Protein AF-A0A4Y2L6E0-F1 (afdb_monomer_lite)

Structure (mmCIF, N/CA/C/O backbone):
data_AF-A0A4Y2L6E0-F1
#
_entry.id   AF-A0A4Y2L6E0-F1
#
loop_
_atom_site.group_PDB
_atom_site.id
_atom_site.type_symbol
_atom_site.label_atom_id
_atom_site.label_alt_id
_atom_site.label_comp_id
_atom_site.label_asym_id
_atom_site.label_entity_id
_atom_site.label_seq_id
_atom_site.pdbx_PDB_ins_code
_atom_site.Cartn_x
_atom_site.Cartn_y
_atom_site.Cartn_z
_atom_site.occupancy
_atom_site.B_iso_or_equiv
_atom_site.auth_seq_id
_atom_site.auth_comp_id
_atom_site.auth_asym_id
_atom_site.auth_atom_id
_atom_site.pdbx_PDB_model_num
ATOM 1 N N . MET A 1 1 ? 0.953 5.480 13.472 1.00 51.78 1 MET A N 1
ATOM 2 C CA . MET A 1 1 ? -0.278 5.621 14.287 1.00 51.78 1 MET A CA 1
ATOM 3 C C . MET A 1 1 ? -0.577 4.277 14.941 1.00 51.78 1 MET A C 1
ATOM 5 O O . MET A 1 1 ? -0.688 3.296 14.223 1.00 51.78 1 MET A O 1
ATOM 9 N N . VAL A 1 2 ? -0.638 4.203 16.274 1.00 66.19 2 VAL A N 1
ATOM 10 C CA . VAL A 1 2 ? -0.871 2.943 17.008 1.00 66.19 2 VAL A CA 1
ATOM 11 C C . VAL A 1 2 ? -2.355 2.815 17.360 1.00 66.19 2 VAL A C 1
ATOM 13 O O . VAL A 1 2 ? -2.941 3.742 17.918 1.00 66.19 2 VAL A O 1
ATOM 16 N N . TYR A 1 3 ? -2.963 1.667 17.061 1.00 78.44 3 TYR A N 1
ATOM 17 C CA . TYR A 1 3 ? -4.387 1.427 17.293 1.00 78.44 3 TYR A CA 1
ATOM 18 C C . TYR A 1 3 ? -4.747 1.431 18.795 1.00 78.44 3 TYR A C 1
ATO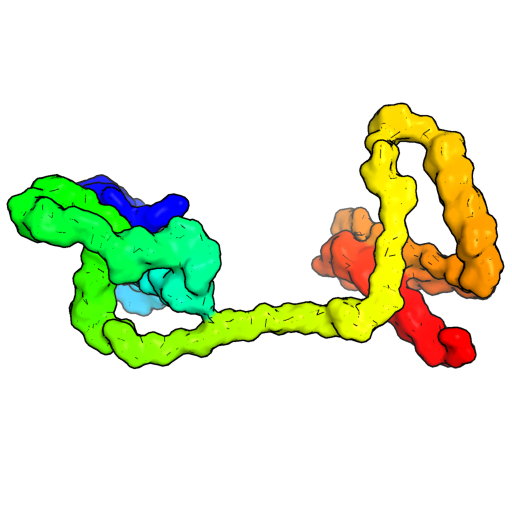M 20 O O . TYR A 1 3 ? -4.054 0.855 19.641 1.00 78.44 3 TYR A O 1
ATOM 28 N N . GLY A 1 4 ? -5.845 2.112 19.142 1.00 78.44 4 GLY A N 1
ATOM 29 C CA . GLY A 1 4 ? -6.423 2.102 20.493 1.00 78.44 4 GLY A CA 1
ATOM 30 C C . GLY A 1 4 ? -5.627 2.834 21.584 1.00 78.44 4 GLY A C 1
ATOM 31 O O . GLY A 1 4 ? -5.799 2.506 22.750 1.00 78.44 4 GLY A O 1
ATOM 32 N N . SER A 1 5 ? -4.745 3.779 21.239 1.00 85.00 5 SER A N 1
ATOM 33 C CA . SER A 1 5 ? -3.959 4.546 22.229 1.00 85.00 5 SER A CA 1
ATOM 34 C C . SER A 1 5 ? -4.749 5.632 22.973 1.00 85.00 5 SER A C 1
ATOM 36 O O . SER A 1 5 ? -4.247 6.178 23.948 1.00 85.00 5 SER A O 1
ATOM 38 N N . ALA A 1 6 ? -5.949 5.979 22.507 1.00 87.44 6 ALA A N 1
ATOM 39 C CA . ALA A 1 6 ? -6.815 6.942 23.182 1.00 87.44 6 ALA A CA 1
ATOM 40 C C . ALA A 1 6 ? -7.541 6.300 24.378 1.00 87.44 6 ALA A C 1
ATOM 42 O O . ALA A 1 6 ? -7.649 5.074 24.468 1.00 87.44 6 ALA A O 1
ATOM 43 N N . SER A 1 7 ? -8.062 7.125 25.289 1.00 87.62 7 SER A N 1
ATOM 44 C CA . SER A 1 7 ? -8.860 6.638 26.417 1.00 87.62 7 SER A CA 1
ATOM 45 C C . SER A 1 7 ? -10.127 5.924 25.933 1.00 87.62 7 SER A C 1
ATOM 47 O O . SER A 1 7 ? -10.644 6.194 24.845 1.00 87.62 7 SER A O 1
ATOM 4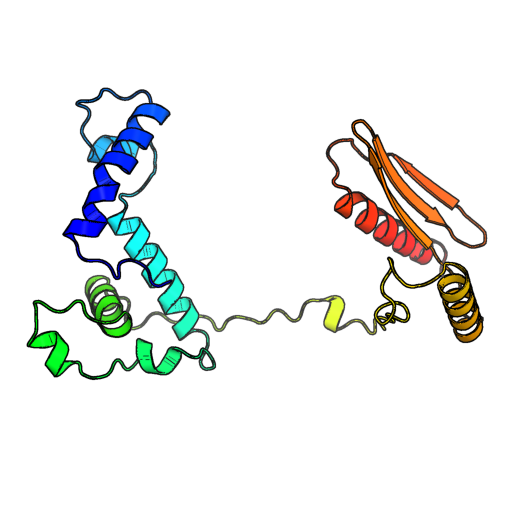9 N N . LYS A 1 8 ? -10.673 5.032 26.769 1.00 86.50 8 LYS A N 1
ATOM 50 C CA . LYS A 1 8 ? -11.919 4.314 26.459 1.00 86.50 8 LYS A CA 1
ATOM 51 C C . LYS A 1 8 ? -13.067 5.276 26.136 1.00 86.50 8 LYS A C 1
ATOM 53 O O . LYS A 1 8 ? -13.779 5.039 25.169 1.00 86.50 8 LYS A O 1
ATOM 58 N N . SER A 1 9 ? -13.183 6.378 26.881 1.00 88.88 9 SER A N 1
ATOM 59 C CA . SER A 1 9 ? -14.204 7.405 26.649 1.00 88.88 9 SER A CA 1
ATOM 60 C C . SER A 1 9 ? -14.085 8.042 25.266 1.00 88.88 9 SER A C 1
ATOM 62 O O . SER A 1 9 ? -15.083 8.151 24.565 1.00 88.88 9 SER A O 1
ATOM 64 N N . VAL A 1 10 ? -12.871 8.392 24.831 1.00 90.94 10 VAL A N 1
ATOM 65 C CA . VAL A 1 10 ? -12.637 8.977 23.501 1.00 90.94 10 VAL A CA 1
ATOM 66 C C . VAL A 1 10 ? -12.920 7.961 22.394 1.00 90.94 10 VAL A C 1
ATOM 68 O O . VAL A 1 10 ? -13.512 8.305 21.376 1.00 90.94 10 VAL A O 1
ATOM 71 N N . LEU A 1 11 ? -12.541 6.695 22.588 1.00 90.88 11 LEU A N 1
ATOM 72 C CA . LEU A 1 11 ? -12.799 5.639 21.605 1.00 90.88 11 LEU A CA 1
ATOM 73 C C . LEU A 1 11 ? -14.294 5.336 21.436 1.00 90.88 11 LEU A C 1
ATOM 75 O O . LEU A 1 11 ? -14.715 5.033 20.321 1.00 90.88 11 LEU A O 1
ATOM 79 N N . GLN A 1 12 ? -15.072 5.424 22.517 1.00 91.62 12 GLN A N 1
ATOM 80 C CA . GLN A 1 12 ? -16.512 5.147 22.521 1.00 91.62 12 GLN A CA 1
ATOM 81 C C . GLN A 1 12 ? -17.339 6.201 21.777 1.00 91.62 12 GLN A C 1
ATOM 83 O O . GLN A 1 12 ? -18.435 5.895 21.321 1.00 91.62 12 GLN A O 1
ATOM 88 N N . ILE A 1 13 ? -16.811 7.414 21.573 1.00 95.25 13 ILE A N 1
ATOM 89 C CA . ILE A 1 13 ? -17.481 8.463 20.778 1.00 95.25 13 ILE A CA 1
ATOM 90 C C . ILE A 1 13 ? -17.746 7.993 19.336 1.00 95.25 13 ILE A C 1
ATOM 92 O O . ILE A 1 13 ? -18.689 8.450 18.694 1.00 95.25 13 ILE A O 1
ATOM 96 N N . LEU A 1 14 ? -16.939 7.059 18.825 1.00 94.19 14 LEU A N 1
ATOM 97 C CA . LEU A 1 14 ? -17.085 6.526 17.470 1.00 94.19 14 LEU A CA 1
ATOM 98 C C . LEU A 1 14 ? -18.131 5.412 17.356 1.00 94.19 14 LEU A C 1
ATOM 100 O O . LEU A 1 14 ? -18.572 5.129 16.242 1.00 94.19 14 LEU A O 1
ATOM 104 N N . ASP A 1 15 ? -18.531 4.784 18.464 1.00 93.69 15 ASP A N 1
ATOM 105 C CA . ASP A 1 15 ? -19.448 3.642 18.431 1.00 93.69 15 ASP A CA 1
ATOM 106 C C . ASP A 1 15 ? -20.846 4.052 17.898 1.00 93.69 15 ASP A C 1
ATOM 108 O O . ASP A 1 15 ? -21.311 3.419 16.949 1.00 93.69 15 ASP A O 1
ATOM 112 N N . PRO A 1 16 ? -21.475 5.170 18.337 1.00 94.19 16 PRO A N 1
ATOM 113 C CA . PRO A 1 16 ? -22.754 5.622 17.775 1.00 94.19 16 PRO A CA 1
ATOM 114 C C . PRO A 1 16 ? -22.694 5.944 16.278 1.00 94.19 16 PRO A C 1
ATOM 116 O O . PRO A 1 16 ? -23.651 5.686 15.550 1.00 94.19 16 PRO A O 1
ATOM 119 N N . VAL A 1 17 ? -21.574 6.504 15.806 1.00 95.31 17 VAL A N 1
ATOM 120 C CA . VAL A 1 17 ? -21.373 6.836 14.385 1.00 95.31 17 VAL A CA 1
ATOM 121 C C . VAL A 1 17 ? -21.274 5.559 13.552 1.00 95.31 17 VAL A C 1
ATOM 123 O O . VAL A 1 17 ? -21.892 5.456 12.492 1.00 95.31 17 VAL A O 1
ATOM 126 N N . HIS A 1 18 ? -20.528 4.571 14.046 1.00 94.94 18 HIS A N 1
ATOM 127 C CA . HIS A 1 18 ? -20.397 3.269 13.404 1.00 94.94 18 HIS A CA 1
ATOM 128 C C . HIS A 1 18 ? -21.737 2.531 13.334 1.00 94.94 18 HIS A C 1
ATOM 130 O O . HIS A 1 18 ? -22.142 2.099 12.255 1.00 94.94 18 HIS A O 1
ATOM 136 N N . ASP A 1 19 ? -22.453 2.455 14.455 1.00 94.94 19 ASP A N 1
ATOM 137 C CA . ASP A 1 19 ? -23.737 1.764 14.534 1.00 94.94 19 ASP A CA 1
ATOM 138 C C . ASP A 1 19 ? -24.804 2.450 13.669 1.00 94.94 19 ASP A C 1
ATOM 140 O O . ASP A 1 19 ? -25.603 1.777 13.016 1.00 94.94 19 ASP A O 1
ATOM 144 N N . LEU A 1 20 ? -24.809 3.788 13.607 1.00 95.44 20 LEU A N 1
ATOM 145 C CA . LEU A 1 20 ? -25.687 4.535 12.706 1.00 95.44 20 LEU A CA 1
ATOM 146 C C . LEU A 1 20 ? -25.382 4.221 11.238 1.00 95.44 20 LEU A C 1
ATOM 148 O O . LEU A 1 20 ? -26.309 3.981 10.466 1.00 95.44 20 LEU A O 1
ATOM 152 N N . GLY A 1 21 ? -24.103 4.174 10.860 1.00 95.19 21 GLY A N 1
ATOM 153 C CA . GLY A 1 2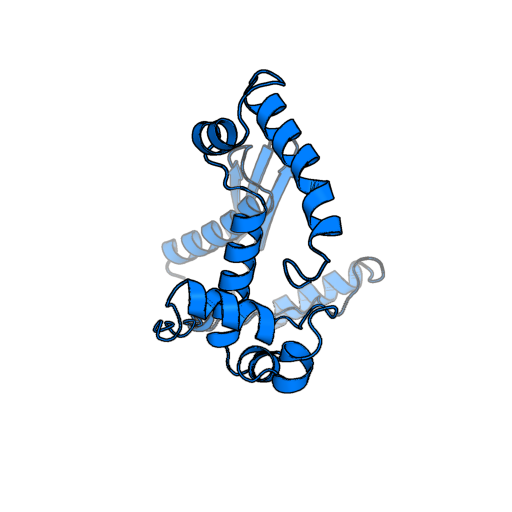1 ? -23.691 3.798 9.508 1.00 95.19 21 GLY A CA 1
ATOM 154 C C . GLY A 1 21 ? -24.195 2.407 9.116 1.00 95.19 21 GLY A C 1
ATOM 155 O O . GLY A 1 21 ? -24.753 2.240 8.033 1.00 95.19 21 GLY A O 1
ATOM 156 N N . LEU A 1 22 ? -24.087 1.430 10.023 1.00 95.38 22 LEU A N 1
ATOM 157 C CA . LEU A 1 22 ? -24.606 0.078 9.795 1.00 95.38 22 LEU A CA 1
ATOM 158 C C . LEU A 1 22 ? -26.125 0.061 9.618 1.00 95.38 22 LEU A C 1
ATOM 160 O O . LEU A 1 22 ? -26.623 -0.634 8.736 1.00 95.38 22 LEU A O 1
ATOM 164 N N . ARG A 1 23 ? -26.872 0.836 10.412 1.00 95.88 23 ARG A N 1
ATOM 165 C CA . ARG A 1 23 ? -28.336 0.935 10.276 1.00 95.88 23 ARG A CA 1
ATOM 166 C C . ARG A 1 23 ? -28.747 1.540 8.943 1.00 95.88 23 ARG A C 1
ATOM 168 O O . ARG A 1 23 ? -29.637 1.009 8.293 1.00 95.88 23 ARG A O 1
ATOM 175 N N . LEU A 1 24 ? -28.093 2.626 8.535 1.00 95.81 24 LEU A N 1
ATOM 176 C CA . LEU A 1 24 ? -28.387 3.285 7.264 1.00 95.81 24 LEU A CA 1
ATOM 177 C C . LEU A 1 24 ? -28.081 2.367 6.077 1.00 95.81 24 LEU A C 1
ATOM 179 O O . LEU A 1 24 ? -28.895 2.273 5.166 1.00 95.81 24 LEU A O 1
ATOM 183 N N . ALA A 1 25 ? -26.952 1.656 6.114 1.00 94.94 25 ALA A N 1
ATOM 184 C CA . ALA A 1 25 ? -26.559 0.73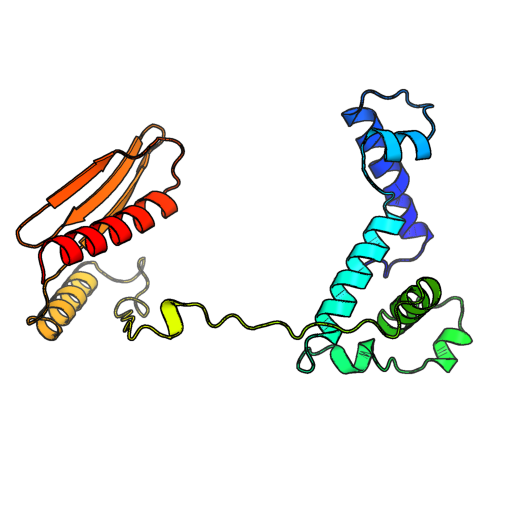9 5.048 1.00 94.94 25 ALA A CA 1
ATOM 185 C C . ALA A 1 25 ? -27.459 -0.508 4.960 1.00 94.94 25 ALA A C 1
ATOM 187 O O . ALA A 1 25 ? -27.741 -0.979 3.864 1.00 94.94 25 ALA A O 1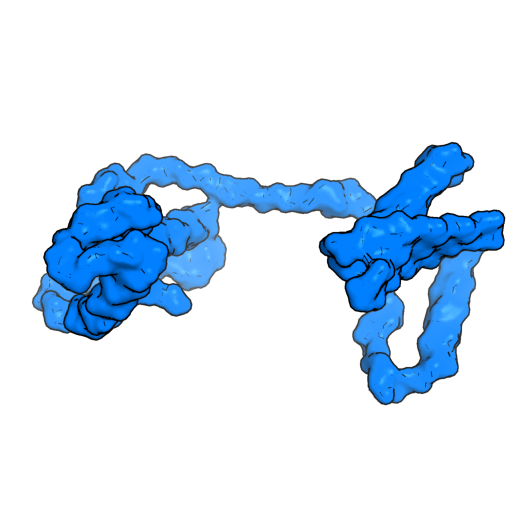
ATOM 188 N N . SER A 1 26 ? -27.912 -1.038 6.101 1.00 94.25 26 SER A N 1
ATOM 189 C CA . SER A 1 26 ? -28.762 -2.239 6.163 1.00 94.25 26 SER A CA 1
ATOM 190 C C . SER A 1 26 ? -30.266 -1.956 6.106 1.00 94.25 26 SER A C 1
ATOM 192 O O . SER A 1 26 ? -31.056 -2.891 6.012 1.00 94.25 26 SER A O 1
ATOM 194 N N . GLY A 1 27 ? -30.688 -0.693 6.218 1.00 95.50 27 GLY A N 1
ATOM 195 C CA . GLY A 1 27 ? -32.100 -0.322 6.353 1.00 95.50 27 GLY A CA 1
ATOM 196 C C . GLY A 1 27 ? -32.733 -0.726 7.693 1.00 95.50 27 GLY A C 1
ATOM 197 O O . GLY A 1 27 ? -33.954 -0.695 7.834 1.00 95.50 27 GLY A O 1
ATOM 198 N N . ALA A 1 28 ? -31.933 -1.113 8.689 1.00 94.62 28 ALA A N 1
ATOM 199 C CA . ALA A 1 28 ? -32.438 -1.561 9.980 1.00 94.62 28 ALA A CA 1
ATOM 200 C C . ALA A 1 28 ? -33.064 -0.417 10.797 1.00 94.62 28 ALA A C 1
ATOM 202 O O . ALA A 1 28 ? -32.585 0.721 10.797 1.00 94.62 28 ALA A O 1
ATOM 203 N N . PHE A 1 29 ? -34.098 -0.733 11.587 1.00 94.06 29 PHE A N 1
ATOM 204 C CA . PHE A 1 29 ? -34.745 0.243 12.467 1.00 94.06 29 PHE A CA 1
ATOM 205 C C . PHE A 1 29 ? -33.751 0.890 13.435 1.00 94.06 29 PHE A C 1
ATOM 207 O O . PHE A 1 29 ? -32.791 0.255 13.886 1.00 94.06 29 PHE A O 1
ATOM 214 N N . ARG A 1 30 ? -34.033 2.134 13.842 1.00 89.31 30 ARG A N 1
ATOM 215 C CA . ARG A 1 30 ? -33.229 2.881 14.829 1.00 89.31 30 ARG A CA 1
ATOM 216 C C . ARG A 1 30 ? -33.108 2.161 16.179 1.00 89.31 30 ARG A C 1
ATOM 218 O O . ARG A 1 30 ? -32.100 2.317 16.853 1.00 89.31 30 ARG A O 1
ATOM 225 N N . THR A 1 31 ? -34.100 1.349 16.536 1.00 92.56 31 THR A N 1
ATOM 226 C CA . THR A 1 31 ? -34.186 0.583 17.791 1.00 92.56 31 THR A CA 1
ATOM 227 C C . THR A 1 31 ? -33.608 -0.829 17.694 1.00 92.56 31 THR A C 1
ATOM 229 O O . THR A 1 31 ? -33.557 -1.527 18.701 1.00 92.56 31 THR A O 1
ATOM 232 N N . SER A 1 32 ? -33.154 -1.266 16.511 1.00 93.12 32 SER A N 1
ATOM 233 C CA . SER A 1 32 ? -32.604 -2.619 16.333 1.00 93.12 32 SER A CA 1
ATOM 234 C C . SER A 1 32 ? -31.417 -2.861 17.279 1.00 93.12 32 SER A C 1
ATOM 236 O O . SER A 1 32 ? -30.589 -1.957 17.431 1.00 93.12 32 SER A O 1
ATOM 238 N N . PRO A 1 33 ? -31.272 -4.044 17.891 1.00 94.31 33 PRO A N 1
ATOM 239 C CA . PRO A 1 33 ? -30.126 -4.341 18.744 1.00 94.31 33 PRO A CA 1
ATOM 240 C C . PRO A 1 33 ? -28.800 -4.270 17.974 1.00 94.31 33 PRO A C 1
ATOM 242 O O . PRO A 1 33 ? -28.678 -4.808 16.875 1.00 94.31 33 PRO A O 1
ATOM 245 N N . VAL A 1 34 ? -27.782 -3.638 18.565 1.00 92.62 34 VAL A N 1
ATOM 246 C CA . VAL A 1 34 ? -26.471 -3.428 17.919 1.00 92.62 34 VAL A CA 1
ATOM 247 C C . VAL A 1 34 ? -25.757 -4.749 17.610 1.00 92.62 34 VAL A C 1
ATOM 249 O O . VAL A 1 34 ? -25.200 -4.918 16.532 1.00 92.62 34 VAL A O 1
ATOM 252 N N . HIS A 1 35 ? -25.846 -5.732 18.507 1.00 93.06 35 HIS A N 1
ATOM 253 C CA . HIS A 1 35 ? -25.261 -7.055 18.273 1.00 93.06 35 HIS A CA 1
ATOM 254 C C . HIS A 1 35 ? -25.884 -7.755 17.056 1.00 93.06 35 HIS A C 1
ATOM 256 O O . HIS A 1 35 ? -25.164 -8.364 16.269 1.00 93.06 35 HIS A O 1
ATOM 262 N N . SER A 1 36 ? -27.198 -7.615 16.853 1.00 93.81 36 SER A N 1
ATOM 263 C CA . SER A 1 36 ? -27.875 -8.145 15.665 1.00 93.81 36 SER A CA 1
ATOM 264 C C . SER A 1 36 ? -27.402 -7.452 14.385 1.00 93.81 36 SER A C 1
ATOM 266 O O . SER A 1 36 ? -27.234 -8.121 13.370 1.00 93.81 36 SER A O 1
ATOM 268 N N . LEU A 1 37 ? -27.122 -6.142 14.432 1.00 94.12 37 LEU A N 1
ATOM 269 C CA . LEU A 1 37 ? -26.559 -5.412 13.287 1.00 94.12 37 LEU A CA 1
ATOM 270 C C . LEU A 1 37 ? -25.188 -5.950 12.884 1.00 94.12 37 LEU A C 1
ATOM 272 O O . LEU A 1 37 ? -24.948 -6.153 11.698 1.00 94.12 37 LEU A O 1
ATOM 276 N N . TYR A 1 38 ? -24.302 -6.204 13.849 1.00 94.81 38 TYR A N 1
ATOM 277 C CA . TYR A 1 38 ? -22.973 -6.751 13.561 1.00 94.81 38 TYR A CA 1
ATOM 278 C C . TYR A 1 38 ? -23.049 -8.104 12.851 1.00 94.81 38 TYR A C 1
ATOM 280 O O . TYR A 1 38 ? -22.315 -8.333 11.890 1.00 94.81 38 TYR A O 1
ATOM 288 N N . VAL A 1 39 ? -23.973 -8.968 13.281 1.00 93.50 39 VAL A N 1
ATOM 289 C CA . VAL A 1 39 ? -24.189 -10.282 12.663 1.00 93.50 39 VAL A CA 1
ATOM 290 C C . VAL A 1 39 ? -24.757 -10.145 11.249 1.00 93.50 39 VAL A C 1
ATOM 292 O O . VAL A 1 39 ? -24.195 -10.720 10.324 1.00 93.50 39 VAL A O 1
ATOM 295 N N . ILE A 1 40 ? -25.824 -9.360 11.060 1.00 93.56 40 ILE A N 1
ATOM 296 C CA . ILE A 1 40 ? -26.491 -9.207 9.753 1.00 93.56 40 ILE A CA 1
ATOM 297 C C . ILE A 1 40 ? -25.566 -8.551 8.723 1.00 93.56 40 ILE A C 1
ATOM 299 O O . ILE A 1 40 ? -25.519 -8.979 7.574 1.00 93.56 40 ILE A O 1
ATOM 303 N N . CYS A 1 41 ? -24.812 -7.528 9.126 1.00 93.56 41 CYS A N 1
ATOM 304 C CA . CYS A 1 41 ? -23.898 -6.829 8.228 1.00 93.56 41 CYS A CA 1
ATOM 305 C C . CYS A 1 41 ? -22.575 -7.580 8.009 1.00 93.56 41 CYS A C 1
ATOM 307 O O . CYS A 1 41 ? -21.793 -7.174 7.153 1.00 93.56 41 CYS A O 1
ATOM 309 N N . GLY A 1 42 ? -22.275 -8.616 8.803 1.00 93.81 42 GLY A N 1
ATOM 310 C CA . GLY A 1 42 ? -20.971 -9.284 8.787 1.00 93.81 42 GLY A CA 1
ATOM 311 C C . GLY A 1 42 ? -19.813 -8.365 9.201 1.00 93.81 42 GLY A C 1
ATOM 312 O O . GLY A 1 42 ? -18.682 -8.547 8.750 1.00 93.81 42 GLY A O 1
ATOM 313 N N . VAL A 1 43 ? -20.079 -7.351 10.034 1.00 93.00 43 VAL A N 1
ATOM 314 C CA . VAL A 1 43 ? -19.088 -6.350 10.458 1.00 93.00 43 VAL A CA 1
ATOM 315 C C . VAL A 1 43 ? -18.867 -6.449 11.969 1.00 93.00 43 VAL A C 1
ATOM 317 O O . VAL A 1 43 ? -19.824 -6.298 12.726 1.00 93.00 43 VAL A O 1
ATOM 320 N N . PRO A 1 44 ? -17.625 -6.662 12.447 1.00 92.81 44 PRO A N 1
ATOM 321 C CA . PRO A 1 44 ? -17.344 -6.712 13.876 1.00 92.81 44 PRO A CA 1
ATOM 322 C C . PRO A 1 44 ? -17.390 -5.315 14.502 1.00 92.81 44 PRO A C 1
ATOM 324 O O . PRO A 1 44 ? -17.101 -4.314 13.842 1.00 92.81 44 PRO A O 1
ATOM 327 N N . CYS A 1 45 ? -17.644 -5.254 15.811 1.00 93.12 45 CYS A N 1
ATOM 328 C CA . CYS A 1 45 ? -17.598 -3.994 16.547 1.00 93.12 45 CYS A CA 1
ATOM 329 C C . CYS A 1 45 ? -16.206 -3.334 16.472 1.00 93.12 45 CYS A C 1
ATOM 331 O O . CYS A 1 45 ? -15.169 -3.989 16.281 1.00 93.12 45 CYS A O 1
ATOM 333 N N . LEU A 1 46 ? -16.156 -2.015 16.686 1.00 93.25 46 LEU A N 1
ATOM 334 C CA . LEU A 1 46 ? -14.906 -1.257 16.585 1.00 93.25 46 LEU A CA 1
ATOM 335 C C . LEU A 1 46 ? -13.826 -1.734 17.566 1.00 93.25 46 LEU A C 1
ATOM 337 O O . LEU A 1 46 ? -12.636 -1.628 17.263 1.00 93.25 46 LEU A O 1
ATOM 341 N N . GLN A 1 47 ? -14.206 -2.269 18.731 1.00 92.12 47 GLN A N 1
ATOM 342 C CA . GLN A 1 47 ? -13.250 -2.839 19.681 1.00 92.12 47 GLN A CA 1
ATOM 343 C C . GLN A 1 47 ? -12.501 -4.027 19.074 1.00 92.12 47 GLN A C 1
ATOM 345 O O . GLN A 1 47 ? -11.268 -4.010 19.072 1.00 92.12 47 GLN A O 1
ATOM 350 N N . PHE A 1 48 ? -13.220 -5.000 18.512 1.00 91.75 48 PHE A N 1
ATOM 351 C CA . PHE A 1 48 ? -12.607 -6.152 17.853 1.00 91.75 48 PHE A CA 1
ATOM 352 C C . PHE A 1 48 ? -11.756 -5.717 16.667 1.00 91.75 48 PHE A C 1
ATOM 354 O O . PHE A 1 48 ? -10.607 -6.133 16.554 1.00 91.75 48 PHE A O 1
ATOM 361 N N . ARG A 1 49 ? -12.243 -4.778 15.846 1.00 92.69 49 ARG A N 1
ATOM 362 C CA . ARG A 1 49 ? -11.448 -4.223 14.742 1.00 92.69 49 ARG A CA 1
ATOM 363 C C . ARG A 1 49 ? -10.117 -3.634 15.229 1.00 92.69 49 ARG A C 1
ATOM 365 O O . ARG A 1 49 ? -9.074 -3.897 14.631 1.00 92.69 49 ARG A O 1
ATOM 372 N N . ARG A 1 50 ? -10.124 -2.855 16.319 1.00 93.44 50 ARG A N 1
ATOM 373 C CA . ARG A 1 50 ? -8.903 -2.285 16.925 1.00 93.44 50 ARG A CA 1
ATOM 374 C C . ARG A 1 50 ? -7.961 -3.370 17.448 1.00 93.44 50 ARG A C 1
ATOM 376 O O . ARG A 1 50 ? -6.753 -3.243 17.257 1.00 93.44 50 ARG A O 1
ATOM 383 N N . GLN A 1 51 ? -8.487 -4.422 18.075 1.00 92.81 51 GLN A N 1
ATOM 384 C CA . GLN A 1 51 ? -7.700 -5.574 18.527 1.00 92.81 51 GLN A CA 1
ATOM 385 C C . GLN A 1 51 ? -7.060 -6.314 17.347 1.00 92.81 51 GLN A C 1
ATOM 387 O O . GLN A 1 51 ? -5.846 -6.492 17.344 1.00 92.81 51 GLN A O 1
ATOM 392 N N . THR A 1 52 ? -7.823 -6.641 16.298 1.00 92.94 52 THR A N 1
ATOM 393 C CA . THR A 1 52 ? -7.305 -7.288 15.081 1.00 92.94 52 THR A CA 1
ATOM 394 C C . THR A 1 52 ? -6.186 -6.472 14.438 1.00 92.94 52 THR A C 1
ATOM 396 O O . THR A 1 52 ? -5.144 -7.015 14.085 1.00 92.94 52 THR A O 1
ATOM 399 N N . LEU A 1 53 ? -6.368 -5.155 14.307 1.00 93.44 53 LEU A N 1
ATOM 400 C CA . LEU A 1 53 ? -5.345 -4.267 13.749 1.00 93.44 53 LEU A CA 1
ATOM 401 C C . LEU A 1 53 ? -4.095 -4.191 14.638 1.00 93.44 53 LEU A C 1
ATOM 403 O O . LEU A 1 53 ? -2.976 -4.166 14.128 1.00 93.44 53 LEU A O 1
ATOM 407 N N . SER A 1 54 ? -4.278 -4.203 15.960 1.00 93.44 54 SER A N 1
ATOM 408 C CA . SER A 1 54 ? -3.175 -4.228 16.926 1.00 93.44 54 SER A CA 1
ATOM 409 C C . SER A 1 54 ? -2.374 -5.527 16.826 1.00 93.44 54 SER A C 1
ATOM 411 O O . SER A 1 54 ? -1.149 -5.474 16.795 1.00 93.44 54 SER A O 1
ATOM 413 N N . LEU A 1 55 ? -3.050 -6.674 16.711 1.00 92.44 55 LEU A N 1
ATOM 414 C CA . LEU A 1 55 ? -2.418 -7.984 16.536 1.00 92.44 55 LEU A CA 1
ATOM 415 C C . LEU A 1 55 ? -1.650 -8.065 15.217 1.00 92.44 55 LEU A C 1
ATOM 417 O O . LEU A 1 55 ? -0.482 -8.431 15.226 1.00 92.44 55 LEU A O 1
ATOM 421 N N . LYS A 1 56 ? -2.257 -7.650 14.096 1.00 91.56 56 LYS A N 1
ATOM 422 C CA . LYS A 1 56 ? -1.569 -7.601 12.792 1.00 91.56 56 LYS A CA 1
ATOM 423 C C . LYS A 1 56 ? -0.295 -6.763 12.859 1.00 91.56 56 LYS A C 1
ATOM 425 O O . LYS A 1 56 ? 0.740 -7.172 12.345 1.00 91.56 56 LYS A O 1
ATOM 430 N N . TYR A 1 57 ? -0.366 -5.602 13.507 1.00 92.31 57 TYR A N 1
ATOM 431 C CA . TYR A 1 57 ? 0.797 -4.740 13.674 1.00 92.31 57 TYR A CA 1
ATOM 432 C C . TYR A 1 57 ? 1.861 -5.370 14.579 1.00 92.31 57 TYR A C 1
ATOM 434 O O . TYR A 1 57 ? 3.039 -5.327 14.248 1.00 92.31 57 TYR A O 1
ATOM 442 N N . TYR A 1 58 ? 1.459 -6.001 15.683 1.00 92.00 58 TYR A N 1
ATOM 443 C CA . TYR A 1 58 ? 2.380 -6.714 16.564 1.00 92.00 58 TYR A CA 1
ATOM 444 C C . TYR A 1 58 ? 3.102 -7.857 15.861 1.00 92.00 58 TYR A C 1
ATOM 446 O O . TYR A 1 58 ? 4.322 -7.922 15.940 1.00 92.00 58 TYR A O 1
ATOM 454 N N . PHE A 1 59 ? 2.376 -8.723 15.151 1.00 90.94 59 PHE A N 1
ATOM 455 C CA . PHE A 1 59 ? 2.981 -9.849 14.443 1.00 90.94 59 PHE A CA 1
ATOM 456 C C . PHE A 1 59 ? 3.905 -9.386 13.320 1.00 90.94 59 PHE A C 1
ATOM 458 O O . PHE A 1 59 ? 4.963 -9.975 13.146 1.00 90.94 59 PHE A O 1
ATOM 465 N N . ARG A 1 60 ? 3.572 -8.278 12.645 1.00 89.62 60 ARG A N 1
ATOM 466 C CA . ARG A 1 60 ? 4.470 -7.633 11.680 1.00 89.62 60 ARG A CA 1
ATOM 467 C C . ARG A 1 60 ? 5.771 -7.134 12.316 1.00 89.62 60 ARG A C 1
ATOM 469 O O . ARG A 1 60 ? 6.815 -7.232 11.690 1.00 89.62 60 ARG A O 1
ATOM 476 N N . ILE A 1 61 ? 5.714 -6.572 13.526 1.00 90.81 61 ILE A N 1
ATOM 477 C CA . ILE A 1 61 ? 6.930 -6.183 14.255 1.00 90.81 61 ILE A CA 1
ATOM 478 C C . ILE A 1 61 ? 7.690 -7.437 14.681 1.00 90.81 61 ILE A C 1
ATOM 480 O O . ILE A 1 61 ? 8.882 -7.527 14.455 1.00 90.81 61 ILE A O 1
ATOM 484 N N . LYS A 1 62 ? 7.009 -8.423 15.271 1.00 89.19 62 LYS A N 1
ATOM 485 C CA . LYS A 1 62 ? 7.642 -9.649 15.769 1.00 89.19 62 LYS A CA 1
ATOM 486 C C . LYS A 1 62 ? 8.297 -10.476 14.649 1.00 89.19 62 LYS A C 1
ATOM 488 O O . LYS A 1 62 ? 9.253 -11.182 14.935 1.00 89.19 62 LYS A O 1
ATOM 493 N N . SER A 1 63 ? 7.821 -10.380 13.405 1.00 88.50 63 SER A N 1
ATOM 494 C CA . SER A 1 63 ? 8.438 -11.035 12.241 1.00 88.50 63 SER A CA 1
ATOM 495 C C . SER A 1 63 ? 9.704 -10.349 11.715 1.00 88.50 63 SER A C 1
ATOM 497 O O . SER A 1 63 ? 10.382 -10.934 10.882 1.00 88.50 63 SER A O 1
ATOM 499 N N . ASP A 1 64 ? 9.987 -9.111 12.125 1.00 87.62 64 ASP A N 1
ATOM 500 C CA . ASP A 1 64 ? 11.062 -8.275 11.580 1.00 87.62 64 ASP A CA 1
ATOM 501 C C . ASP A 1 64 ? 11.943 -7.756 12.725 1.00 87.62 64 ASP A C 1
ATOM 503 O O . ASP A 1 64 ? 11.592 -6.787 13.405 1.00 87.62 64 ASP A O 1
ATOM 507 N N . CYS A 1 65 ? 13.079 -8.422 12.964 1.00 85.75 65 CYS A N 1
ATOM 508 C CA . CYS A 1 65 ? 14.000 -8.065 14.047 1.00 85.75 65 CYS A CA 1
ATOM 509 C C . CYS A 1 65 ? 14.665 -6.695 13.854 1.00 85.75 65 CYS A C 1
ATOM 511 O O . CYS A 1 65 ? 15.024 -6.059 14.842 1.00 85.75 65 CYS A O 1
ATOM 513 N N . GLU A 1 66 ? 14.756 -6.208 12.614 1.00 88.88 66 GLU A N 1
ATOM 514 C CA . GLU A 1 66 ? 15.323 -4.898 12.279 1.00 88.88 66 GLU A CA 1
ATOM 515 C C . GLU A 1 66 ? 14.295 -3.765 12.434 1.00 88.88 66 GLU A C 1
ATOM 517 O O . GLU A 1 66 ? 14.606 -2.580 12.274 1.00 88.88 66 GLU A O 1
ATOM 522 N N . HIS A 1 67 ? 13.042 -4.093 12.770 1.00 88.88 67 HIS A N 1
ATOM 523 C CA . HIS A 1 67 ? 12.006 -3.090 12.937 1.00 88.88 67 HIS A CA 1
ATOM 524 C C . HIS A 1 67 ? 12.369 -2.117 14.083 1.00 88.88 67 HIS A C 1
ATOM 526 O O . HIS A 1 67 ? 12.558 -2.551 15.221 1.00 88.88 67 HIS A O 1
ATOM 532 N N . PRO A 1 68 ? 12.313 -0.779 13.890 1.00 92.50 68 PRO A N 1
ATOM 533 C CA . PRO A 1 68 ? 12.735 0.210 14.901 1.00 92.50 68 PRO A CA 1
ATOM 534 C C . PRO A 1 68 ? 12.017 0.121 16.258 1.00 92.50 68 PRO A C 1
ATOM 536 O O . PRO A 1 68 ? 12.451 0.683 17.263 1.00 92.50 68 PRO A O 1
ATOM 539 N N . MET A 1 69 ? 10.859 -0.538 16.276 1.00 91.12 69 MET A N 1
ATOM 540 C CA . MET A 1 69 ? 10.036 -0.737 17.470 1.00 91.12 69 MET A CA 1
ATOM 541 C C . MET A 1 69 ? 10.101 -2.147 18.059 1.00 91.12 69 MET A C 1
ATOM 543 O O . MET A 1 69 ? 9.365 -2.396 19.012 1.00 91.12 69 MET A O 1
ATOM 547 N N . TYR A 1 70 ? 10.939 -3.039 17.524 1.00 92.06 70 TYR A N 1
ATOM 548 C CA . TYR A 1 70 ? 11.034 -4.437 17.944 1.00 92.06 70 TYR A CA 1
ATOM 549 C C . TYR A 1 70 ? 11.228 -4.555 19.462 1.00 92.06 70 TYR A C 1
ATOM 551 O O . TYR A 1 70 ? 10.304 -4.946 20.184 1.00 92.06 70 TYR A O 1
ATOM 559 N N . ASP A 1 71 ? 12.348 -4.048 19.979 1.00 92.19 71 ASP A N 1
ATOM 560 C CA . ASP A 1 71 ? 12.677 -4.136 21.406 1.00 92.19 71 ASP A CA 1
ATOM 561 C C . ASP A 1 71 ? 11.641 -3.464 22.304 1.00 92.19 71 ASP A C 1
ATOM 563 O O . ASP A 1 71 ? 11.238 -3.998 23.333 1.00 92.19 71 ASP A O 1
ATOM 567 N N . ARG A 1 72 ? 11.151 -2.283 21.918 1.00 91.06 72 ARG A N 1
ATOM 568 C CA . ARG A 1 72 ? 10.205 -1.515 22.745 1.00 91.06 72 ARG A CA 1
ATOM 569 C C . ARG A 1 72 ? 8.838 -2.186 22.864 1.00 91.06 72 ARG A C 1
ATOM 571 O O . ARG A 1 72 ? 8.117 -1.914 23.826 1.00 91.06 72 ARG A O 1
ATOM 578 N N . VAL A 1 73 ? 8.449 -2.989 21.875 1.00 92.31 73 VAL A N 1
ATOM 579 C CA . VAL A 1 73 ? 7.154 -3.676 21.844 1.00 92.31 73 VAL A CA 1
ATOM 580 C C . VAL A 1 73 ? 7.246 -5.056 22.485 1.00 92.31 73 VAL A C 1
ATOM 582 O O . VAL A 1 73 ? 6.355 -5.392 23.264 1.00 92.31 73 VAL A O 1
ATOM 585 N N . LEU A 1 74 ? 8.306 -5.821 22.204 1.00 90.69 74 LEU A N 1
ATOM 586 C CA . LEU A 1 74 ? 8.516 -7.150 22.786 1.00 90.69 74 LEU A CA 1
ATOM 587 C C . LEU A 1 74 ? 9.012 -7.081 24.240 1.00 90.69 74 LEU A C 1
ATOM 589 O O . LEU A 1 74 ? 8.584 -7.878 25.075 1.00 90.69 74 LEU A O 1
ATOM 593 N N . HIS A 1 75 ? 9.838 -6.086 24.564 1.00 91.12 75 HIS A N 1
ATOM 594 C CA . HIS A 1 75 ? 10.416 -5.859 25.889 1.00 91.12 75 HIS A CA 1
ATOM 595 C C . HIS A 1 75 ? 10.051 -4.456 26.415 1.00 91.12 75 HIS A C 1
ATOM 597 O O . HIS A 1 75 ? 10.902 -3.571 26.550 1.00 91.12 75 HIS A O 1
ATOM 603 N N . PRO A 1 76 ? 8.761 -4.204 26.716 1.00 90.44 76 PRO A N 1
ATOM 604 C CA . PRO A 1 76 ? 8.304 -2.876 27.099 1.00 90.44 76 PRO A CA 1
ATOM 605 C C . PRO A 1 76 ? 8.849 -2.456 28.472 1.00 90.44 76 PRO A C 1
ATOM 607 O O . PRO A 1 76 ? 8.666 -3.139 29.483 1.00 90.44 76 PRO A O 1
ATOM 610 N N . LEU A 1 77 ? 9.475 -1.277 28.518 1.00 90.50 77 LEU A N 1
ATOM 611 C CA . LEU A 1 77 ? 10.058 -0.716 29.740 1.00 90.50 77 LEU A CA 1
ATOM 612 C C . LEU A 1 77 ? 8.998 -0.278 30.760 1.00 90.50 77 LEU A C 1
ATOM 614 O O . LEU A 1 77 ? 7.848 0.000 30.415 1.00 90.50 77 LEU A O 1
ATOM 618 N N . PHE A 1 78 ? 9.414 -0.146 32.021 1.00 90.12 78 PHE A N 1
ATOM 619 C CA . PHE A 1 78 ? 8.601 0.404 33.115 1.00 90.12 78 PHE A CA 1
ATOM 620 C C . PHE A 1 78 ? 7.313 -0.386 33.414 1.00 90.12 78 PHE A C 1
ATOM 622 O O . PHE A 1 78 ? 6.298 0.192 33.798 1.00 90.12 78 PHE A O 1
ATOM 629 N N . GLY A 1 79 ? 7.334 -1.715 33.266 1.00 87.44 79 GLY A N 1
ATOM 630 C CA . GLY A 1 79 ? 6.158 -2.558 33.526 1.00 87.44 79 GLY A CA 1
ATOM 631 C C . GLY A 1 79 ? 5.550 -2.366 34.918 1.00 87.44 79 GLY A C 1
ATOM 632 O O . GLY A 1 79 ? 4.341 -2.206 35.034 1.00 87.44 79 GLY A O 1
ATOM 633 N N . THR A 1 80 ? 6.377 -2.284 35.962 1.00 89.56 80 THR A N 1
ATOM 634 C CA . THR A 1 80 ? 5.922 -2.043 37.344 1.00 89.56 80 THR A CA 1
ATOM 635 C C . THR A 1 80 ? 5.238 -0.685 37.510 1.00 89.56 80 THR A C 1
ATOM 637 O O . THR A 1 80 ? 4.198 -0.593 38.160 1.00 89.56 80 THR A O 1
ATOM 640 N N . PHE A 1 81 ? 5.770 0.366 36.877 1.00 90.75 81 PHE A N 1
ATOM 641 C CA . PHE A 1 81 ? 5.176 1.704 36.888 1.00 90.75 81 PHE A CA 1
ATOM 642 C C . PHE A 1 81 ? 3.765 1.692 36.291 1.00 90.75 81 PHE A C 1
ATOM 644 O O . PHE A 1 81 ? 2.827 2.175 36.927 1.00 90.75 81 PHE A O 1
ATOM 651 N N . TYR A 1 82 ? 3.598 1.094 35.107 1.00 88.50 82 TYR A N 1
ATOM 652 C CA . TYR A 1 82 ? 2.296 1.034 34.439 1.00 88.50 82 TYR A CA 1
ATOM 653 C C . TYR A 1 82 ? 1.300 0.110 35.150 1.00 88.50 82 TYR A C 1
ATOM 655 O O . TYR A 1 82 ? 0.114 0.427 35.179 1.00 88.50 82 TYR A O 1
ATOM 663 N N . SER A 1 83 ? 1.759 -0.969 35.792 1.00 86.19 83 SER A N 1
ATOM 664 C CA . SER A 1 83 ? 0.900 -1.805 36.643 1.00 86.19 83 SER A CA 1
ATOM 665 C C . SER A 1 83 ? 0.370 -1.046 37.866 1.00 86.19 83 SER A C 1
ATOM 667 O O . SER A 1 83 ? -0.794 -1.198 38.236 1.00 86.19 83 SER A O 1
ATOM 669 N N . ASN A 1 84 ? 1.199 -0.190 38.474 1.00 89.19 84 ASN A N 1
ATOM 670 C CA . ASN A 1 84 ? 0.838 0.562 39.680 1.00 89.19 84 ASN A CA 1
ATOM 671 C C . ASN A 1 84 ? 0.008 1.823 39.377 1.00 89.19 84 ASN A C 1
ATOM 673 O O . ASN A 1 84 ? -0.800 2.255 40.199 1.00 89.19 84 ASN A O 1
ATOM 677 N N . LYS A 1 85 ? 0.179 2.433 38.200 1.00 88.00 85 LYS A N 1
ATOM 678 C CA . LYS A 1 85 ? -0.498 3.676 37.799 1.00 88.00 85 LYS A CA 1
ATOM 679 C C . LYS A 1 85 ? -1.649 3.414 36.820 1.00 88.00 85 LYS A C 1
ATOM 681 O O . LYS A 1 85 ? -1.596 3.838 35.671 1.00 88.00 85 LYS A O 1
ATOM 686 N N . LYS A 1 86 ? -2.749 2.823 37.307 1.00 79.12 86 LYS A N 1
ATOM 687 C CA . LYS A 1 86 ? -3.946 2.474 36.500 1.00 79.12 86 LYS A CA 1
ATOM 688 C C . LYS A 1 86 ? -4.597 3.637 35.725 1.00 79.12 86 LYS A C 1
ATOM 690 O O . LYS A 1 86 ? -5.320 3.388 34.769 1.00 79.12 86 LYS A O 1
ATOM 695 N N . SER A 1 87 ? -4.369 4.887 36.138 1.00 82.31 87 SER A N 1
ATOM 696 C CA . SER A 1 87 ? -4.897 6.085 35.457 1.00 82.31 87 SER A CA 1
ATOM 697 C C . SER A 1 87 ? -4.164 6.403 34.142 1.00 82.31 87 SER A C 1
ATOM 699 O O . SER A 1 87 ? -4.727 7.016 33.238 1.00 82.31 87 SER A O 1
ATOM 701 N N . TYR A 1 88 ? -2.908 5.970 34.007 1.00 86.25 88 TYR A N 1
ATOM 702 C CA . TYR A 1 88 ? -2.103 6.244 32.821 1.00 86.25 88 TYR A CA 1
ATOM 703 C C . TYR A 1 88 ? -2.387 5.209 31.739 1.00 86.25 88 TYR A C 1
ATOM 705 O O . TYR A 1 88 ? -2.411 4.010 32.009 1.00 86.25 88 TYR A O 1
ATOM 713 N N . ILE A 1 89 ? -2.546 5.666 30.496 1.00 84.81 89 ILE A N 1
ATOM 714 C CA . ILE A 1 89 ? -2.695 4.763 29.355 1.00 84.81 89 ILE A CA 1
ATOM 715 C C . ILE A 1 89 ? -1.326 4.131 29.069 1.00 84.81 89 ILE A C 1
ATOM 717 O O . ILE A 1 89 ? -0.379 4.857 28.750 1.00 84.81 89 ILE A O 1
ATOM 721 N N . PRO A 1 90 ? -1.190 2.798 29.170 1.00 88.69 90 PRO A N 1
ATOM 722 C CA . PRO A 1 90 ? 0.089 2.157 28.937 1.00 88.69 90 PRO A CA 1
ATOM 723 C C . PRO A 1 90 ? 0.468 2.181 27.445 1.00 88.69 90 PRO A C 1
ATOM 725 O O . PRO A 1 90 ? -0.405 2.183 26.564 1.00 88.69 90 PRO A O 1
ATOM 728 N N . PRO A 1 91 ? 1.775 2.175 27.129 1.00 90.62 91 PRO A N 1
ATOM 729 C CA . PRO A 1 91 ? 2.268 2.127 25.761 1.00 90.62 91 PRO A CA 1
ATOM 730 C C . PRO A 1 91 ? 1.873 0.819 25.071 1.00 90.62 91 PRO A C 1
ATOM 732 O O . PRO A 1 91 ? 1.454 -0.156 25.700 1.00 90.62 91 PRO A O 1
ATOM 735 N N . PHE A 1 92 ? 2.031 0.798 23.746 1.00 92.69 92 PHE A N 1
ATOM 736 C CA . PHE A 1 92 ? 1.586 -0.307 22.897 1.00 92.69 92 PHE A CA 1
ATOM 737 C C . PHE A 1 92 ? 2.071 -1.684 23.362 1.00 92.69 92 PHE A C 1
ATOM 739 O O . PHE A 1 92 ? 1.247 -2.583 23.477 1.00 92.69 92 PHE A O 1
ATOM 746 N N . GLY A 1 93 ? 3.364 -1.832 23.677 1.00 92.31 93 GLY A N 1
ATOM 747 C CA . GLY A 1 93 ? 3.943 -3.111 24.108 1.00 92.31 93 GLY A CA 1
ATOM 748 C C . GLY A 1 93 ? 3.266 -3.690 25.356 1.00 92.31 93 GLY A C 1
ATOM 749 O O . GLY A 1 93 ? 2.944 -4.873 25.402 1.00 92.31 93 GLY A O 1
ATOM 750 N N . HIS A 1 94 ? 2.934 -2.845 26.339 1.00 92.06 94 HIS A N 1
ATOM 751 C CA . HIS A 1 94 ? 2.182 -3.284 27.521 1.00 92.06 94 HIS A CA 1
ATOM 752 C C . HIS A 1 94 ? 0.736 -3.654 27.180 1.00 92.06 94 HIS A C 1
ATOM 754 O O . HIS A 1 94 ? 0.245 -4.668 27.669 1.00 92.06 94 HIS A O 1
ATOM 760 N N . ARG A 1 95 ? 0.063 -2.877 26.317 1.00 91.44 95 ARG A N 1
ATOM 761 C CA . ARG A 1 95 ? -1.327 -3.152 25.903 1.00 91.44 95 ARG A CA 1
ATOM 762 C C . ARG A 1 95 ? -1.458 -4.442 25.099 1.00 91.44 95 ARG A C 1
ATOM 764 O O . ARG A 1 95 ? -2.369 -5.222 25.353 1.00 91.44 95 ARG A O 1
ATOM 771 N N . ILE A 1 96 ? -0.571 -4.662 24.129 1.00 92.62 96 ILE A N 1
ATOM 772 C CA . ILE A 1 96 ? -0.638 -5.846 23.272 1.00 92.62 96 ILE A CA 1
ATOM 773 C C . ILE A 1 96 ? -0.259 -7.115 24.033 1.00 92.62 96 ILE A C 1
ATOM 775 O O . ILE A 1 96 ? -0.863 -8.154 23.799 1.00 92.62 96 ILE A O 1
ATOM 779 N N . ARG A 1 97 ? 0.669 -7.031 24.994 1.00 90.94 97 ARG A N 1
ATOM 780 C CA . ARG A 1 97 ? 1.039 -8.174 25.835 1.00 90.94 97 ARG A CA 1
ATOM 781 C C . ARG A 1 97 ? -0.160 -8.745 26.591 1.00 90.94 97 ARG A C 1
ATOM 783 O O . ARG A 1 97 ? -0.323 -9.958 26.599 1.00 90.94 97 ARG A O 1
ATOM 790 N N . LEU A 1 98 ? -1.007 -7.882 27.158 1.00 90.25 98 LEU A N 1
ATOM 791 C CA . LEU A 1 98 ? -2.251 -8.309 27.806 1.00 90.25 98 LEU A CA 1
ATOM 792 C C . LEU A 1 98 ? -3.184 -8.998 26.805 1.00 90.25 98 LEU A C 1
ATOM 794 O O . LEU A 1 98 ? -3.635 -10.104 27.057 1.00 90.25 98 LEU A O 1
ATOM 798 N N . LEU A 1 99 ? -3.381 -8.406 25.623 1.00 91.88 99 LEU A N 1
ATOM 799 C CA . LEU A 1 99 ? -4.235 -8.993 24.585 1.00 91.88 99 LEU A CA 1
ATOM 800 C C . LEU A 1 99 ? -3.734 -10.369 24.107 1.00 91.88 99 LEU A C 1
ATOM 802 O O . LEU A 1 99 ? -4.534 -11.258 23.843 1.00 91.88 99 LEU A O 1
ATOM 806 N N . ILE A 1 100 ? -2.419 -10.553 23.984 1.00 91.81 100 ILE A N 1
ATOM 807 C CA . ILE A 1 100 ? -1.810 -11.833 23.591 1.00 91.81 100 ILE A CA 1
ATOM 808 C C . ILE A 1 100 ? -2.000 -12.888 24.682 1.00 91.81 100 ILE A C 1
ATOM 810 O O . ILE A 1 100 ? -2.255 -14.047 24.359 1.00 91.81 100 ILE A O 1
ATOM 814 N N . GLN A 1 101 ? -1.881 -12.493 25.953 1.00 90.81 101 GLN A N 1
ATOM 815 C CA . GLN A 1 101 ? -2.138 -13.368 27.099 1.00 90.81 101 GLN A CA 1
ATOM 816 C C . GLN A 1 101 ? -3.613 -13.773 27.161 1.00 90.81 101 GLN A C 1
ATOM 818 O O . GLN A 1 101 ? -3.901 -14.962 27.262 1.00 90.81 101 GLN A O 1
ATOM 823 N N . ASP A 1 102 ? -4.528 -12.813 27.004 1.00 91.31 102 ASP A N 1
ATOM 824 C CA . ASP A 1 102 ? -5.977 -13.045 27.004 1.00 91.31 102 ASP A CA 1
ATOM 825 C C . ASP A 1 102 ? -6.409 -14.022 25.897 1.00 91.31 102 ASP A C 1
ATOM 827 O O . ASP A 1 102 ? -7.343 -14.800 26.078 1.00 91.31 102 ASP A O 1
ATOM 831 N N . LEU A 1 103 ? -5.725 -13.997 24.747 1.00 90.12 103 LEU A N 1
ATOM 832 C CA . LEU A 1 103 ? -6.003 -14.866 23.597 1.00 90.12 103 LEU A CA 1
ATOM 833 C C . LEU A 1 103 ? -5.158 -16.151 23.568 1.00 90.12 103 LEU A C 1
ATOM 835 O O . LEU A 1 103 ? -5.287 -16.936 22.632 1.00 90.12 103 LEU A O 1
ATOM 839 N N . ASN A 1 104 ? -4.284 -16.363 24.556 1.00 88.31 104 ASN A N 1
ATOM 840 C CA . ASN A 1 104 ? -3.343 -17.485 24.615 1.00 88.31 104 ASN A CA 1
ATOM 841 C C . ASN A 1 104 ? -2.453 -17.630 23.354 1.00 88.31 104 ASN A C 1
ATOM 843 O O . ASN A 1 104 ? -2.168 -18.730 22.890 1.00 88.31 104 ASN A O 1
ATOM 847 N N . MET A 1 105 ? -2.001 -16.504 22.787 1.00 85.06 105 MET A N 1
ATOM 848 C CA . MET A 1 105 ? -1.223 -16.443 21.534 1.00 85.06 105 MET A CA 1
ATOM 849 C C . MET A 1 105 ? 0.284 -16.212 21.755 1.00 85.06 105 MET A C 1
ATOM 851 O O . MET A 1 105 ? 0.979 -15.717 20.865 1.00 85.06 105 MET A O 1
ATOM 855 N N . ALA A 1 106 ? 0.811 -16.505 22.946 1.00 78.94 106 ALA A N 1
ATOM 856 C CA . ALA A 1 106 ? 2.209 -16.206 23.274 1.00 78.94 106 ALA A CA 1
ATOM 857 C C . ALA A 1 106 ? 3.209 -16.988 22.396 1.00 78.94 106 ALA A C 1
ATOM 859 O O . ALA A 1 106 ? 4.213 -16.425 21.951 1.00 78.94 106 ALA A O 1
ATOM 860 N N . ASN A 1 107 ? 2.881 -18.246 22.087 1.00 77.69 107 ASN A N 1
ATOM 861 C CA . ASN A 1 107 ? 3.761 -19.210 21.417 1.00 77.69 107 ASN A CA 1
ATOM 862 C C . ASN A 1 107 ? 3.361 -19.468 19.956 1.00 77.69 107 ASN A C 1
ATOM 864 O O . ASN A 1 107 ? 3.465 -20.587 19.473 1.00 77.69 107 ASN A O 1
ATOM 868 N N . VAL A 1 108 ? 2.838 -18.456 19.262 1.00 81.69 108 VAL A N 1
ATOM 869 C CA . VAL A 1 108 ? 2.552 -18.585 17.828 1.00 81.69 108 VAL A CA 1
ATOM 870 C C . VAL A 1 108 ? 3.866 -18.534 17.054 1.00 81.69 108 VAL A C 1
ATOM 872 O O . VAL A 1 108 ? 4.579 -17.524 17.135 1.00 81.69 108 VAL A O 1
ATOM 875 N N . ASP A 1 109 ? 4.142 -19.599 16.302 1.00 78.31 109 ASP A N 1
ATOM 876 C CA . ASP A 1 109 ? 5.213 -19.646 15.311 1.00 78.31 109 ASP A CA 1
ATOM 877 C C . ASP A 1 109 ? 4.876 -18.686 14.174 1.00 78.31 109 ASP A C 1
ATOM 879 O O . ASP A 1 109 ? 3.821 -18.766 13.540 1.00 78.31 109 ASP A O 1
ATOM 883 N N . ILE A 1 110 ? 5.761 -17.723 13.950 1.00 80.12 110 ILE A N 1
ATOM 884 C CA . ILE A 1 110 ? 5.608 -16.739 12.886 1.00 80.12 110 ILE A CA 1
ATOM 885 C C . ILE A 1 110 ? 6.541 -17.180 11.782 1.00 80.12 110 ILE A C 1
ATOM 887 O O . ILE A 1 110 ? 7.755 -17.208 11.975 1.00 80.12 110 ILE A O 1
ATOM 891 N N . LEU A 1 111 ? 5.964 -17.526 10.635 1.00 74.81 111 LEU A N 1
ATOM 892 C CA . LEU A 1 111 ? 6.750 -17.727 9.430 1.00 74.81 111 LEU A CA 1
ATOM 893 C C . LEU A 1 111 ? 7.505 -16.429 9.157 1.00 74.81 111 LEU A C 1
ATOM 895 O O . LEU A 1 111 ? 6.902 -15.348 9.140 1.00 74.81 111 LEU A O 1
ATOM 899 N N . ALA A 1 112 ? 8.825 -16.538 9.006 1.00 66.31 112 ALA A N 1
ATOM 900 C CA . ALA A 1 112 ? 9.633 -15.417 8.565 1.00 66.31 112 ALA A CA 1
ATOM 901 C C . ALA A 1 112 ? 8.999 -14.866 7.288 1.00 66.31 112 ALA A C 1
ATOM 903 O O . ALA A 1 112 ? 8.518 -15.629 6.448 1.00 66.31 112 ALA A O 1
ATOM 904 N N . LYS A 1 113 ? 8.944 -13.538 7.170 1.00 66.88 113 LYS A N 1
ATOM 905 C CA . LYS A 1 113 ? 8.524 -12.927 5.917 1.00 66.88 113 LYS A CA 1
ATOM 906 C C . LYS A 1 113 ? 9.519 -13.408 4.866 1.00 66.88 113 LYS A C 1
ATOM 908 O O . LYS A 1 113 ? 10.666 -12.974 4.888 1.00 66.88 113 LYS A O 1
ATOM 913 N N . GLU A 1 114 ? 9.088 -14.308 3.990 1.00 61.22 114 GLU A N 1
ATOM 914 C CA . GLU A 1 114 ? 9.813 -14.575 2.761 1.00 61.22 114 GLU A CA 1
ATOM 915 C C . GLU A 1 114 ? 9.845 -13.236 2.027 1.00 61.22 114 GLU A C 1
ATOM 917 O O . GLU A 1 114 ? 8.823 -12.708 1.577 1.00 61.22 114 GLU A O 1
ATOM 922 N N . GLU A 1 115 ? 11.010 -12.595 2.020 1.00 63.03 115 GLU A N 1
ATOM 923 C CA . GLU A 1 115 ? 11.291 -11.604 1.002 1.00 63.03 115 GLU A CA 1
ATOM 924 C C . GLU A 1 115 ? 11.354 -12.397 -0.292 1.00 63.03 115 GLU A C 1
ATOM 926 O O . GLU A 1 115 ? 12.406 -12.905 -0.662 1.00 63.03 115 GLU A O 1
ATOM 931 N N . GLU A 1 116 ? 10.197 -12.589 -0.931 1.00 61.97 116 GLU A N 1
ATOM 932 C CA . GLU A 1 116 ? 10.159 -13.058 -2.305 1.00 61.97 116 GLU A CA 1
ATOM 933 C C . GLU A 1 116 ? 11.044 -12.090 -3.083 1.00 61.97 116 GLU A C 1
ATOM 935 O O . GLU A 1 116 ? 10.673 -10.932 -3.305 1.00 61.97 116 GLU A O 1
ATOM 940 N N . THR A 1 117 ? 12.255 -12.531 -3.429 1.00 64.25 117 THR A N 1
ATOM 941 C CA . THR A 1 117 ? 13.083 -11.815 -4.384 1.00 64.25 117 THR A CA 1
ATOM 942 C C . THR A 1 117 ? 12.243 -11.772 -5.637 1.00 64.25 117 THR A C 1
ATOM 944 O O . THR A 1 117 ? 11.921 -12.830 -6.188 1.00 64.25 117 THR A O 1
ATOM 947 N N . PRO A 1 118 ? 11.792 -10.587 -6.060 1.00 65.56 118 PRO A N 1
ATOM 948 C CA . PRO A 1 118 ? 10.862 -10.554 -7.155 1.00 65.56 118 PRO A CA 1
ATOM 949 C C . PRO A 1 118 ? 11.545 -11.170 -8.375 1.00 65.56 118 PRO A C 1
ATOM 951 O O . PRO A 1 118 ? 12.732 -10.932 -8.588 1.00 65.56 118 PRO A O 1
ATOM 954 N N . LEU A 1 119 ? 10.822 -11.969 -9.159 1.00 64.19 119 LEU A N 1
ATOM 955 C CA . LEU A 1 119 ? 11.399 -12.831 -10.207 1.00 64.19 119 LEU A CA 1
ATOM 956 C C . LEU A 1 119 ? 12.272 -12.081 -11.232 1.00 64.19 119 LEU A C 1
ATOM 958 O O . LEU A 1 119 ? 13.107 -12.677 -11.905 1.00 64.19 119 LEU A O 1
ATOM 962 N N . TRP A 1 120 ? 12.101 -10.763 -11.365 1.00 67.38 120 TRP A N 1
ATOM 963 C CA . TRP A 1 120 ? 12.949 -9.927 -12.218 1.00 67.38 120 TRP A CA 1
ATOM 964 C C . TRP A 1 120 ? 14.354 -9.668 -11.652 1.00 67.38 120 TRP A C 1
ATOM 966 O O . TRP A 1 120 ? 15.221 -9.250 -12.408 1.00 67.38 120 TRP A O 1
ATOM 976 N N . THR A 1 121 ? 14.603 -9.928 -10.366 1.00 62.62 121 THR A N 1
ATOM 977 C CA . THR A 1 121 ? 15.920 -9.772 -9.713 1.00 62.62 121 THR A CA 1
ATOM 978 C C . THR A 1 121 ? 16.915 -10.832 -10.185 1.00 62.62 121 THR A C 1
ATOM 980 O O . THR A 1 121 ? 18.113 -10.580 -10.211 1.00 62.62 121 THR A O 1
ATOM 983 N N . GLU A 1 122 ? 16.424 -12.001 -10.605 1.00 62.44 122 GLU A N 1
ATOM 984 C CA . GLU A 1 122 ? 17.247 -13.060 -11.203 1.00 62.44 122 GLU A CA 1
ATOM 985 C C . GLU A 1 122 ? 17.549 -12.807 -12.688 1.00 62.44 122 GLU A C 1
ATOM 987 O O . GLU A 1 122 ? 18.389 -13.480 -13.284 1.00 62.44 122 GLU A O 1
ATOM 992 N N . ARG A 1 123 ? 16.875 -11.832 -13.314 1.00 67.06 123 ARG A N 1
ATOM 993 C CA . ARG A 1 123 ? 17.112 -11.476 -14.713 1.00 67.06 123 ARG A CA 1
ATOM 994 C C . ARG A 1 123 ? 18.153 -10.362 -14.788 1.00 67.06 123 ARG A C 1
ATOM 996 O O . ARG A 1 123 ? 18.015 -9.333 -14.133 1.00 67.06 123 ARG A O 1
ATOM 1003 N N . ASN A 1 124 ? 19.152 -10.526 -15.657 1.00 71.31 124 ASN A N 1
ATOM 1004 C CA . ASN A 1 124 ? 20.149 -9.497 -15.978 1.00 71.31 124 ASN A CA 1
ATOM 1005 C C . ASN A 1 124 ? 19.531 -8.357 -16.815 1.00 71.31 124 ASN A C 1
ATOM 1007 O O . ASN A 1 124 ? 19.909 -8.141 -17.964 1.00 71.31 124 ASN A O 1
ATOM 1011 N N . ILE A 1 125 ? 18.544 -7.647 -16.267 1.00 78.69 125 ILE A N 1
ATOM 1012 C CA . ILE A 1 125 ? 17.930 -6.482 -16.906 1.00 78.69 125 ILE A CA 1
ATOM 1013 C C . ILE A 1 125 ? 18.691 -5.242 -16.444 1.00 78.69 125 ILE A C 1
ATOM 1015 O O . ILE A 1 125 ? 18.551 -4.792 -15.307 1.00 78.69 125 ILE A O 1
ATOM 1019 N N . ALA A 1 126 ? 19.495 -4.671 -17.338 1.00 82.25 126 ALA A N 1
ATOM 1020 C CA . ALA A 1 126 ? 20.105 -3.371 -17.106 1.00 82.25 126 ALA A CA 1
ATOM 1021 C C . ALA A 1 126 ? 19.058 -2.270 -17.333 1.00 82.25 126 ALA A C 1
ATOM 1023 O O . ALA A 1 126 ? 18.584 -2.073 -18.450 1.00 82.25 126 ALA A O 1
ATOM 1024 N N . VAL A 1 127 ? 18.699 -1.543 -16.273 1.00 85.56 127 VAL A N 1
ATOM 1025 C CA . VAL A 1 127 ? 17.836 -0.358 -16.373 1.00 85.56 127 VAL A CA 1
ATOM 1026 C C . VAL A 1 127 ? 18.719 0.878 -16.488 1.00 85.56 127 VAL A C 1
ATOM 1028 O O . VAL A 1 127 ? 19.485 1.188 -15.575 1.00 85.56 127 VAL A O 1
ATOM 1031 N N . ILE A 1 128 ? 18.600 1.586 -17.610 1.00 88.31 128 ILE A N 1
ATOM 1032 C CA . ILE A 1 128 ? 19.355 2.807 -17.897 1.00 88.31 128 ILE A CA 1
ATOM 1033 C C . ILE A 1 128 ? 18.379 3.981 -17.889 1.00 88.31 128 ILE A C 1
ATOM 1035 O O . ILE A 1 128 ? 17.440 4.020 -18.678 1.00 88.31 128 ILE A O 1
ATOM 1039 N N . ASP A 1 129 ? 18.598 4.933 -16.984 1.00 86.69 129 ASP A N 1
ATOM 1040 C CA . ASP A 1 129 ? 17.755 6.122 -16.822 1.00 86.69 129 ASP A CA 1
ATOM 1041 C C . ASP A 1 129 ? 18.573 7.393 -17.095 1.00 86.69 129 ASP A C 1
ATOM 1043 O O . ASP A 1 129 ? 18.865 8.198 -16.204 1.00 86.69 129 ASP A O 1
ATOM 1047 N N . ASP A 1 130 ? 18.985 7.548 -18.356 1.00 84.75 130 ASP A N 1
ATOM 1048 C CA . ASP A 1 130 ? 19.814 8.671 -18.821 1.00 84.75 130 ASP A CA 1
ATOM 1049 C C . ASP A 1 130 ? 19.101 10.026 -18.693 1.00 84.75 130 ASP A C 1
ATOM 1051 O O . ASP A 1 130 ? 19.737 11.081 -18.634 1.00 84.75 130 ASP A O 1
ATOM 1055 N N . PHE A 1 131 ? 17.770 10.011 -18.589 1.00 85.75 131 PHE A N 1
ATOM 1056 C CA . PHE A 1 131 ? 16.942 11.210 -18.529 1.00 85.75 131 PHE A CA 1
ATOM 1057 C C . PHE A 1 131 ? 16.656 11.689 -17.099 1.00 85.75 131 PHE A C 1
ATOM 1059 O O . PHE A 1 131 ? 16.298 12.854 -16.921 1.00 85.75 131 PHE A O 1
ATOM 1066 N N . ARG A 1 132 ? 16.872 10.856 -16.068 1.00 86.00 132 ARG A N 1
ATOM 1067 C CA . ARG A 1 132 ? 16.527 11.143 -14.658 1.00 86.00 132 ARG A CA 1
ATOM 1068 C C . ARG A 1 132 ? 16.990 12.497 -14.135 1.00 86.00 132 ARG A C 1
ATOM 1070 O O . ARG A 1 132 ? 16.332 13.110 -13.297 1.00 86.00 132 ARG A O 1
ATOM 1077 N N . LYS A 1 133 ? 18.176 12.930 -14.570 1.00 84.75 133 LYS A N 1
ATOM 1078 C CA . LYS A 1 133 ? 18.843 14.141 -14.070 1.00 84.75 133 LYS A CA 1
ATOM 1079 C C . LYS A 1 133 ? 18.246 15.428 -14.649 1.00 84.75 133 LYS A C 1
ATOM 1081 O O . LYS A 1 133 ? 18.570 16.510 -14.165 1.00 84.75 133 LYS A O 1
ATOM 1086 N N . HIS A 1 134 ? 17.382 15.325 -15.658 1.00 86.75 134 HIS A N 1
ATOM 1087 C CA . HIS A 1 134 ? 16.838 16.460 -16.390 1.00 86.75 134 HIS A CA 1
ATOM 1088 C C . HIS A 1 134 ? 15.372 16.707 -16.024 1.00 86.75 134 HIS A C 1
ATOM 1090 O O . HIS A 1 134 ? 14.512 15.838 -16.133 1.00 86.75 134 HIS A O 1
ATOM 1096 N N . ILE A 1 135 ? 15.066 17.929 -15.583 1.00 88.50 135 ILE A N 1
ATOM 1097 C CA . ILE A 1 135 ? 13.697 18.325 -15.239 1.00 88.50 135 ILE A CA 1
ATOM 1098 C C . ILE A 1 135 ? 12.960 18.693 -16.531 1.00 88.50 135 ILE A C 1
ATOM 1100 O O . ILE A 1 135 ? 13.378 19.607 -17.246 1.00 88.50 135 ILE A O 1
ATOM 1104 N N . LYS A 1 136 ? 11.833 18.024 -16.809 1.00 87.00 136 LYS A N 1
ATOM 1105 C CA . LYS A 1 136 ? 11.028 18.198 -18.037 1.00 87.00 136 LYS A CA 1
ATOM 1106 C C . LYS A 1 136 ? 10.630 19.648 -18.332 1.00 87.00 136 LYS A C 1
ATOM 1108 O O . LYS A 1 136 ? 10.637 20.050 -19.485 1.00 87.00 136 LYS A O 1
ATOM 1113 N N . LEU A 1 137 ? 10.319 20.432 -17.299 1.00 89.94 137 LEU A N 1
ATOM 1114 C CA . LEU A 1 137 ? 9.893 21.832 -17.437 1.00 89.94 137 LEU A CA 1
ATOM 1115 C C . LEU A 1 137 ? 11.036 22.803 -17.767 1.00 89.94 137 LEU A C 1
ATOM 1117 O O . LEU A 1 137 ? 10.784 23.857 -18.338 1.00 89.94 137 LEU A O 1
ATOM 1121 N N . LEU A 1 138 ? 12.269 22.477 -17.374 1.00 92.44 138 LEU A N 1
ATOM 1122 C CA . LEU A 1 138 ? 13.418 23.390 -17.457 1.00 92.44 138 LEU A CA 1
ATOM 1123 C C . LEU A 1 138 ? 14.387 23.026 -18.583 1.00 92.44 138 LEU A C 1
ATOM 1125 O O . LEU A 1 138 ? 15.252 23.821 -18.938 1.00 92.44 138 LEU A O 1
ATOM 1129 N N . THR A 1 139 ? 14.266 21.815 -19.120 1.00 91.69 139 THR A N 1
ATOM 1130 C CA . THR A 1 139 ? 15.213 21.272 -20.091 1.00 91.69 139 THR A CA 1
ATOM 1131 C C . THR A 1 139 ? 14.661 21.457 -21.507 1.00 91.69 139 THR A C 1
ATOM 1133 O O . THR A 1 139 ? 13.583 20.936 -21.796 1.00 91.69 139 THR A O 1
ATOM 1136 N N . PRO A 1 140 ? 15.370 22.166 -22.405 1.00 94.06 140 PRO A N 1
ATOM 1137 C CA . PRO A 1 140 ? 14.951 22.314 -23.796 1.00 94.06 140 PRO A CA 1
ATOM 1138 C C . PRO A 1 140 ? 14.866 20.970 -24.530 1.00 94.06 140 PRO A C 1
ATOM 1140 O O . PRO A 1 140 ? 15.684 20.078 -24.308 1.00 94.06 140 PRO A O 1
ATOM 1143 N N . ASN A 1 141 ? 13.942 20.856 -25.489 1.00 92.56 141 ASN A N 1
ATOM 1144 C CA . ASN A 1 141 ? 13.772 19.643 -26.305 1.00 92.56 141 ASN A CA 1
ATOM 1145 C C . ASN A 1 141 ? 15.048 19.234 -27.063 1.00 92.56 141 ASN A C 1
ATOM 1147 O O . ASN A 1 141 ? 15.282 18.046 -27.266 1.00 92.56 141 ASN A O 1
ATOM 1151 N N . SER A 1 142 ? 15.895 20.195 -27.451 1.00 94.25 142 SER A N 1
ATOM 1152 C CA . SER A 1 142 ? 17.176 19.921 -28.117 1.00 94.25 142 SER A CA 1
ATOM 1153 C C . SER A 1 142 ? 18.124 19.084 -27.255 1.00 94.25 142 SER A C 1
ATOM 1155 O O . SER A 1 142 ? 18.831 18.231 -27.784 1.00 94.25 142 SER A O 1
ATOM 1157 N N . VAL A 1 143 ? 18.096 19.271 -25.932 1.00 93.38 143 VAL A N 1
ATOM 1158 C CA . VAL A 1 143 ? 18.911 18.492 -24.990 1.00 93.38 143 VAL A CA 1
ATOM 1159 C C . VAL A 1 143 ? 18.419 17.047 -24.936 1.00 93.38 143 VAL A C 1
ATOM 1161 O O . VAL A 1 143 ? 19.226 16.128 -25.031 1.00 93.38 143 VAL A O 1
ATOM 1164 N N . TYR A 1 144 ? 17.101 16.829 -24.868 1.00 92.25 144 TYR A N 1
ATOM 1165 C CA . TYR A 1 144 ? 16.523 15.480 -24.905 1.00 92.25 144 TYR A CA 1
ATOM 1166 C C . TYR A 1 144 ? 16.848 14.744 -26.205 1.00 92.25 144 TYR A C 1
ATOM 1168 O O . TYR A 1 144 ? 17.203 13.569 -26.165 1.00 92.25 144 TYR A O 1
ATOM 1176 N N . LEU A 1 145 ? 16.786 15.439 -27.345 1.00 93.44 145 LEU A N 1
ATOM 1177 C CA . LEU A 1 145 ? 17.180 14.869 -28.633 1.00 93.44 145 LEU A CA 1
ATOM 1178 C C . LEU A 1 145 ? 18.660 14.477 -28.647 1.00 93.44 145 LEU A C 1
ATOM 1180 O O . LEU A 1 145 ? 18.995 13.382 -29.087 1.00 93.44 145 LEU A O 1
ATOM 1184 N N . GLN A 1 146 ? 19.547 15.332 -28.135 1.00 94.19 146 GLN A N 1
ATOM 1185 C CA . GLN A 1 146 ? 20.976 15.027 -28.079 1.00 94.19 146 GLN A CA 1
ATOM 1186 C C . GLN A 1 146 ? 21.274 13.817 -27.183 1.00 94.19 146 GLN A C 1
ATOM 1188 O O . GLN A 1 146 ? 22.046 12.943 -27.578 1.00 94.19 146 GLN A O 1
ATOM 1193 N N . LEU A 1 147 ? 20.637 13.738 -26.011 1.00 93.19 147 LEU A N 1
ATOM 1194 C CA . LEU A 1 147 ? 20.751 12.587 -25.110 1.00 93.19 147 LEU A CA 1
ATOM 1195 C C . LEU A 1 147 ? 20.260 11.304 -25.784 1.00 93.19 147 LEU A C 1
ATOM 1197 O O . LEU A 1 147 ? 20.953 10.291 -25.755 1.00 93.19 147 LEU A O 1
ATOM 1201 N N . PHE A 1 148 ? 19.109 11.368 -26.456 1.00 93.06 148 PHE A N 1
ATOM 1202 C CA . PHE A 1 148 ? 18.566 10.243 -27.206 1.00 93.06 148 PHE A CA 1
ATOM 1203 C C . PHE A 1 148 ? 19.527 9.757 -28.301 1.00 93.06 148 PHE A C 1
ATOM 1205 O O . PHE A 1 148 ? 19.802 8.561 -28.383 1.00 93.06 148 PHE A O 1
ATOM 1212 N N . TYR A 1 149 ? 20.084 10.660 -29.114 1.00 93.94 149 TYR A N 1
ATOM 1213 C CA . TYR A 1 149 ? 21.035 10.277 -30.161 1.00 93.94 149 TYR A CA 1
ATOM 1214 C C . TYR A 1 149 ? 22.331 9.696 -29.590 1.00 93.94 149 TYR A C 1
ATOM 1216 O O . TYR A 1 149 ? 22.814 8.688 -30.101 1.00 93.94 149 TYR A O 1
ATOM 1224 N N . SER A 1 150 ? 22.859 10.274 -28.506 1.00 94.06 150 SER A N 1
ATOM 1225 C CA . SER A 1 150 ? 24.030 9.735 -27.805 1.00 94.06 150 SER A CA 1
ATOM 1226 C C . SER A 1 150 ? 23.770 8.315 -27.292 1.00 94.06 150 SER A C 1
ATOM 1228 O O . SER A 1 150 ? 24.595 7.426 -27.491 1.00 94.06 150 SER A O 1
ATOM 1230 N N . HIS A 1 151 ? 22.603 8.081 -26.686 1.00 92.50 151 HIS A N 1
ATOM 1231 C CA . HIS A 1 151 ? 22.187 6.761 -26.216 1.00 92.50 151 HIS A CA 1
ATOM 1232 C C . HIS A 1 151 ? 22.061 5.765 -27.381 1.00 92.50 151 HIS A C 1
ATOM 1234 O O . HIS A 1 151 ? 22.635 4.677 -27.345 1.00 92.50 151 HIS A O 1
ATOM 1240 N N . ARG A 1 152 ? 21.380 6.145 -28.471 1.00 92.56 152 ARG A N 1
ATOM 1241 C CA . ARG A 1 152 ? 21.256 5.302 -29.674 1.00 92.56 152 ARG A CA 1
ATOM 1242 C C . ARG A 1 152 ? 22.606 4.973 -30.309 1.00 92.56 152 ARG A C 1
ATOM 1244 O O . ARG A 1 152 ? 22.763 3.873 -30.826 1.00 92.56 152 ARG A O 1
ATOM 1251 N N . GLN A 1 153 ? 23.574 5.888 -30.261 1.00 94.19 153 GLN A N 1
ATOM 1252 C CA . GLN A 1 153 ? 24.927 5.638 -30.755 1.00 94.19 153 GLN A CA 1
ATOM 1253 C C . GLN A 1 153 ? 25.668 4.616 -29.882 1.00 94.19 153 GLN A C 1
ATOM 1255 O O . GLN A 1 153 ? 26.287 3.693 -30.416 1.00 94.19 153 GLN A O 1
ATOM 1260 N N . GLN A 1 154 ? 25.572 4.750 -28.555 1.00 93.75 154 GLN A N 1
ATOM 1261 C CA . GLN A 1 154 ? 26.173 3.813 -27.603 1.00 93.75 154 GLN A CA 1
ATOM 1262 C C . GLN A 1 154 ? 25.629 2.388 -27.776 1.00 93.75 154 GLN A C 1
ATOM 1264 O O . GLN A 1 154 ? 26.394 1.430 -27.714 1.00 93.75 154 GLN A O 1
ATOM 1269 N N . PHE A 1 155 ? 24.330 2.253 -28.051 1.00 92.12 155 PHE A N 1
ATOM 1270 C CA . PHE A 1 155 ? 23.654 0.970 -28.274 1.00 92.12 155 PHE A CA 1
ATOM 1271 C C . PHE A 1 155 ? 23.364 0.702 -29.755 1.00 92.12 155 PHE A C 1
ATOM 1273 O O . PHE A 1 155 ? 22.359 0.087 -30.101 1.00 92.12 155 PHE A O 1
ATOM 1280 N N . SER A 1 156 ? 24.249 1.152 -30.645 1.00 92.19 156 SER A N 1
ATOM 1281 C CA . SER A 1 156 ? 24.070 1.026 -32.100 1.00 92.19 156 SER A CA 1
ATOM 1282 C C . SER A 1 156 ? 24.048 -0.420 -32.606 1.00 92.19 156 SER A C 1
ATOM 1284 O O . SER A 1 156 ? 23.451 -0.686 -33.644 1.00 92.19 156 SER A O 1
ATOM 1286 N N . THR A 1 157 ? 24.648 -1.356 -31.867 1.00 93.62 157 THR A N 1
ATOM 1287 C CA . THR A 1 157 ? 24.612 -2.797 -32.168 1.00 93.62 157 THR A CA 1
ATOM 1288 C C . THR A 1 157 ? 23.302 -3.473 -31.762 1.00 93.62 157 THR A C 1
ATOM 1290 O O . THR A 1 157 ? 23.098 -4.630 -32.110 1.00 93.62 157 THR A O 1
ATOM 1293 N N . TYR A 1 158 ? 22.439 -2.788 -31.006 1.00 90.25 158 TYR A N 1
ATOM 1294 C CA . TYR A 1 158 ? 21.170 -3.321 -30.516 1.00 90.25 158 TYR A CA 1
ATOM 1295 C C . TYR A 1 158 ? 19.997 -2.769 -31.335 1.00 90.25 158 TYR A C 1
ATOM 1297 O O . TYR A 1 158 ? 19.954 -1.579 -31.688 1.00 90.25 158 TYR A O 1
ATOM 1305 N N . GLU A 1 159 ? 18.999 -3.616 -31.592 1.00 90.62 159 GLU A N 1
ATOM 1306 C CA . GLU A 1 159 ? 17.740 -3.165 -32.183 1.00 90.62 159 GLU A CA 1
ATOM 1307 C C . GLU A 1 159 ? 16.988 -2.252 -31.202 1.00 90.62 159 GLU A C 1
ATOM 1309 O O . GLU A 1 159 ? 16.906 -2.516 -30.002 1.00 90.62 159 GLU A O 1
ATOM 1314 N N . ALA A 1 160 ? 16.475 -1.130 -31.712 1.00 92.81 160 ALA A N 1
ATOM 1315 C CA . ALA A 1 160 ? 15.616 -0.247 -30.934 1.00 92.81 160 ALA A CA 1
ATOM 1316 C C . ALA A 1 160 ? 14.181 -0.754 -31.004 1.00 92.81 160 ALA A C 1
ATOM 1318 O O . ALA A 1 160 ? 13.651 -0.941 -32.099 1.00 92.81 160 ALA A O 1
ATOM 1319 N N . VAL A 1 161 ? 13.543 -0.864 -29.844 1.00 95.06 161 VAL A N 1
ATOM 1320 C CA . VAL A 1 161 ? 12.108 -1.109 -29.748 1.00 95.06 161 VAL A CA 1
ATOM 1321 C C . VAL A 1 161 ? 11.500 -0.029 -28.872 1.00 95.06 161 VAL A C 1
ATOM 1323 O O . VAL A 1 161 ? 11.949 0.196 -27.748 1.00 95.06 161 VAL A O 1
ATOM 1326 N N . PHE A 1 162 ? 10.495 0.661 -29.400 1.00 95.44 162 PHE A N 1
ATOM 1327 C CA . PHE A 1 162 ? 9.771 1.706 -28.689 1.00 95.44 162 PHE A CA 1
ATOM 1328 C C . PHE A 1 162 ? 8.368 1.223 -28.364 1.00 95.44 162 PHE A C 1
ATOM 1330 O O . PHE A 1 162 ? 7.710 0.607 -29.198 1.00 95.44 162 PHE A O 1
ATOM 1337 N N . THR A 1 163 ? 7.904 1.522 -27.160 1.00 96.88 163 THR A N 1
ATOM 1338 C CA . THR A 1 163 ? 6.576 1.143 -26.679 1.00 96.88 163 THR A CA 1
ATOM 1339 C C . THR A 1 163 ? 5.855 2.377 -26.176 1.00 96.88 163 THR A C 1
ATOM 1341 O O . THR A 1 163 ? 6.489 3.236 -25.566 1.00 96.88 163 THR A O 1
ATOM 1344 N N . ASP A 1 164 ? 4.550 2.454 -26.408 1.00 96.81 164 ASP A N 1
ATOM 1345 C CA . ASP A 1 164 ? 3.717 3.529 -25.874 1.00 96.81 164 ASP A CA 1
ATOM 1346 C C . ASP A 1 164 ? 2.299 3.022 -25.588 1.00 96.81 164 ASP A C 1
ATOM 1348 O O . ASP A 1 164 ? 1.715 2.247 -26.359 1.00 96.81 164 ASP A O 1
ATOM 1352 N N . GLY A 1 165 ? 1.740 3.458 -24.463 1.00 96.00 165 GLY A N 1
ATOM 1353 C CA . GLY A 1 165 ? 0.351 3.243 -24.090 1.00 96.00 165 GLY A CA 1
ATOM 1354 C C . GLY A 1 165 ? -0.444 4.535 -24.244 1.00 96.00 165 GLY A C 1
ATOM 1355 O O . GLY A 1 165 ? -0.008 5.609 -23.857 1.00 96.00 165 GLY A O 1
ATOM 1356 N N . SER A 1 166 ? -1.669 4.457 -24.756 1.00 94.38 166 SER A N 1
ATOM 1357 C CA . SER A 1 166 ? -2.547 5.625 -24.869 1.00 94.38 166 SER A CA 1
ATOM 1358 C C . SER A 1 166 ? -3.913 5.363 -24.250 1.00 94.38 166 SER A C 1
ATOM 1360 O O . SER A 1 166 ? -4.469 4.264 -24.325 1.00 94.38 166 SER A O 1
ATOM 1362 N N . LYS A 1 167 ? -4.485 6.394 -23.623 1.00 93.00 167 LYS A N 1
ATOM 1363 C CA . LYS A 1 167 ? -5.845 6.351 -23.085 1.00 93.00 167 LYS A CA 1
ATOM 1364 C C . LYS A 1 167 ? -6.565 7.675 -23.304 1.00 93.00 167 LYS A C 1
ATOM 1366 O O . LYS A 1 167 ? -6.092 8.733 -22.904 1.00 93.00 167 LYS A O 1
ATOM 1371 N N . THR A 1 168 ? -7.755 7.584 -23.880 1.00 91.12 168 THR A N 1
ATOM 1372 C CA . THR A 1 168 ? -8.757 8.651 -23.956 1.00 91.12 168 THR A CA 1
ATOM 1373 C C . THR A 1 168 ? -10.027 8.206 -23.223 1.00 91.12 168 THR A C 1
ATOM 1375 O O . THR A 1 168 ? -10.082 7.106 -22.671 1.00 91.12 168 THR A O 1
ATOM 1378 N N . VAL A 1 169 ? -11.068 9.044 -23.216 1.00 88.06 169 VAL A N 1
ATOM 1379 C CA . VAL A 1 169 ? -12.344 8.738 -22.540 1.00 88.06 169 VAL A CA 1
ATOM 1380 C C . VAL A 1 169 ? -12.973 7.437 -23.059 1.00 88.06 169 VAL A C 1
ATOM 1382 O O . VAL A 1 169 ? -13.496 6.654 -22.273 1.00 88.06 169 VAL A O 1
ATOM 1385 N N . ASN A 1 170 ? -12.868 7.178 -24.367 1.00 90.00 170 ASN A N 1
ATOM 1386 C CA . ASN A 1 170 ? -13.583 6.086 -25.039 1.00 90.00 170 ASN A CA 1
ATOM 1387 C C . ASN A 1 170 ? -12.662 5.081 -25.740 1.00 90.00 170 ASN A C 1
ATOM 1389 O O . ASN A 1 170 ? -13.148 4.224 -26.481 1.00 90.00 170 ASN A O 1
ATOM 1393 N N . HIS A 1 171 ? -11.348 5.211 -25.574 1.00 92.38 171 HIS A N 1
ATOM 1394 C CA . HIS A 1 171 ? -10.384 4.391 -26.293 1.00 92.38 171 HIS A CA 1
ATOM 1395 C C . HIS A 1 171 ? -9.128 4.175 -25.461 1.00 92.38 171 HIS A C 1
ATOM 1397 O O . HIS A 1 171 ? -8.600 5.118 -24.874 1.00 92.38 171 HIS A O 1
ATOM 1403 N N . VAL A 1 172 ? -8.637 2.942 -25.465 1.00 94.69 172 VAL A N 1
ATOM 1404 C CA . VAL A 1 172 ? -7.333 2.573 -24.922 1.00 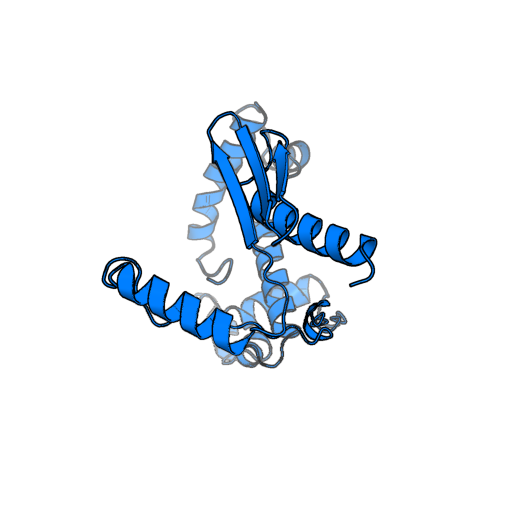94.69 172 VAL A CA 1
ATOM 1405 C C . VAL A 1 172 ? -6.577 1.869 -26.038 1.00 94.69 172 VAL A C 1
ATOM 1407 O O . VAL A 1 172 ? -7.128 0.970 -26.674 1.00 94.69 172 VAL A O 1
ATOM 1410 N N . GLY A 1 173 ? -5.348 2.292 -26.293 1.00 95.69 173 GLY A N 1
ATOM 1411 C CA . GLY A 1 173 ? -4.505 1.746 -27.348 1.00 95.69 173 GLY A CA 1
ATOM 1412 C C . GLY A 1 173 ? -3.116 1.436 -26.819 1.00 95.69 173 GLY A C 1
ATOM 1413 O O . GLY A 1 173 ? -2.658 2.053 -25.861 1.00 95.69 173 GLY A O 1
ATOM 1414 N N . SER A 1 174 ? -2.454 0.479 -27.445 1.00 97.00 174 SER A N 1
ATOM 1415 C CA . SER A 1 174 ? -1.081 0.089 -27.152 1.00 97.00 174 SER A CA 1
ATOM 1416 C C . SER A 1 174 ? -0.320 -0.013 -28.466 1.00 97.00 174 SER A C 1
ATOM 1418 O O . SER A 1 174 ? -0.877 -0.505 -29.450 1.00 97.00 174 SER A O 1
ATOM 1420 N N . ALA A 1 175 ? 0.913 0.485 -28.505 1.00 97.25 175 ALA A N 1
ATOM 1421 C CA . ALA A 1 175 ? 1.735 0.476 -29.704 1.00 97.25 175 ALA A CA 1
ATOM 1422 C C . ALA A 1 175 ? 3.169 0.034 -29.407 1.00 97.25 175 ALA A C 1
ATOM 1424 O O . ALA A 1 175 ? 3.741 0.365 -28.368 1.00 97.25 175 ALA A O 1
ATOM 1425 N N . VAL A 1 176 ? 3.744 -0.692 -30.361 1.00 97.31 176 VAL A N 1
ATOM 1426 C CA . VAL A 1 176 ? 5.139 -1.121 -30.383 1.00 97.31 176 VAL A CA 1
ATOM 1427 C C . VAL A 1 176 ? 5.723 -0.794 -31.750 1.00 97.31 176 VAL A C 1
ATOM 1429 O O . VAL A 1 176 ? 5.121 -1.101 -32.780 1.00 97.31 176 VAL A O 1
ATOM 1432 N N . VAL A 1 177 ? 6.901 -0.183 -31.763 1.00 96.75 177 VAL A N 1
ATOM 1433 C CA . VAL A 1 177 ? 7.615 0.218 -32.974 1.00 96.75 177 VAL A CA 1
ATOM 1434 C C . VAL A 1 177 ? 9.004 -0.406 -32.960 1.00 96.75 177 VAL A C 1
ATOM 1436 O O . VAL A 1 177 ? 9.848 -0.049 -32.141 1.00 96.75 177 VAL A O 1
ATOM 1439 N N . PHE A 1 178 ? 9.220 -1.320 -33.896 1.00 94.31 178 PHE A N 1
ATOM 1440 C CA . PHE A 1 178 ? 10.518 -1.826 -34.325 1.00 94.31 178 PHE A CA 1
ATOM 1441 C C . PHE A 1 178 ? 11.002 -1.017 -35.532 1.00 94.31 178 PHE A C 1
ATOM 1443 O O . PHE A 1 178 ? 10.233 -0.288 -36.162 1.00 94.31 178 PHE A O 1
ATOM 1450 N N . ASN A 1 179 ? 12.261 -1.202 -35.930 1.00 89.00 179 ASN A N 1
ATOM 1451 C CA . ASN A 1 179 ? 12.784 -0.566 -37.144 1.00 89.00 179 ASN A CA 1
ATOM 1452 C C . ASN A 1 179 ? 12.041 -1.013 -38.415 1.00 89.00 179 ASN A C 1
ATOM 1454 O O . ASN A 1 179 ? 11.927 -0.251 -39.372 1.00 89.00 179 ASN A O 1
ATOM 1458 N N . HIS A 1 180 ? 11.558 -2.256 -38.427 1.00 90.00 180 HIS A N 1
ATOM 1459 C CA . HIS A 1 180 ? 10.982 -2.912 -39.599 1.00 90.00 180 HIS A CA 1
ATOM 1460 C C . HIS A 1 180 ? 9.468 -3.155 -39.483 1.00 90.00 180 HIS A C 1
ATOM 1462 O O . HIS A 1 180 ? 8.824 -3.529 -40.463 1.00 90.00 180 HIS A O 1
ATOM 1468 N N . LEU A 1 181 ? 8.893 -2.963 -38.293 1.00 92.19 181 LEU A N 1
ATOM 1469 C CA . LEU A 1 181 ? 7.516 -3.331 -37.984 1.00 92.19 181 LEU A CA 1
ATOM 1470 C C . LEU A 1 181 ? 6.906 -2.351 -36.985 1.00 92.19 181 LEU A C 1
ATOM 1472 O O . LEU A 1 181 ? 7.535 -1.948 -36.016 1.00 92.19 181 LEU A O 1
ATOM 1476 N N . THR A 1 182 ? 5.643 -1.998 -37.188 1.00 95.69 182 THR A N 1
ATOM 1477 C CA . THR A 1 182 ? 4.847 -1.271 -36.198 1.00 95.69 182 THR A CA 1
ATOM 1478 C C . THR A 1 182 ? 3.586 -2.064 -35.902 1.00 95.69 182 THR A C 1
ATOM 1480 O O . THR A 1 182 ? 2.841 -2.412 -36.816 1.00 95.69 182 THR A O 1
ATOM 1483 N N . ILE A 1 183 ? 3.349 -2.342 -34.624 1.00 94.75 183 ILE A N 1
ATOM 1484 C CA . ILE A 1 183 ? 2.165 -3.038 -34.127 1.00 94.75 183 ILE A CA 1
ATOM 1485 C C . ILE A 1 183 ? 1.381 -2.045 -33.279 1.00 94.75 183 ILE A C 1
ATOM 1487 O O . ILE A 1 183 ? 1.912 -1.510 -32.313 1.00 94.75 183 ILE A O 1
ATOM 1491 N N . ALA A 1 184 ? 0.118 -1.809 -33.618 1.00 95.88 184 ALA A N 1
ATOM 1492 C CA . ALA A 1 184 ? -0.785 -0.992 -32.817 1.00 95.88 184 ALA A CA 1
ATOM 1493 C C . ALA A 1 184 ? -2.091 -1.754 -32.588 1.00 95.88 184 ALA A C 1
ATOM 1495 O O . ALA A 1 184 ? -2.746 -2.176 -33.541 1.00 95.88 184 ALA A O 1
ATOM 1496 N N . GLU A 1 185 ? -2.472 -1.927 -31.325 1.00 94.19 185 GLU A N 1
ATOM 1497 C CA . GLU A 1 185 ? -3.645 -2.701 -30.929 1.00 94.19 185 GLU A CA 1
ATOM 1498 C C . GLU A 1 185 ? -4.581 -1.870 -30.052 1.00 94.19 185 GLU A C 1
ATOM 1500 O O . GLU A 1 185 ? -4.174 -1.161 -29.128 1.00 94.19 185 GLU A O 1
ATOM 1505 N N . LYS A 1 186 ? -5.879 -1.975 -30.349 1.00 94.88 186 LYS A N 1
ATOM 1506 C CA . LYS A 1 186 ? -6.934 -1.396 -29.522 1.00 94.88 186 LYS A CA 1
ATOM 1507 C C . LYS A 1 186 ? -7.231 -2.339 -28.364 1.00 94.88 186 LYS A C 1
ATOM 1509 O O . LYS A 1 186 ? -7.611 -3.489 -28.573 1.00 94.88 186 LYS A O 1
ATOM 1514 N N . LEU A 1 187 ? -7.139 -1.814 -27.152 1.00 94.69 187 LEU A N 1
ATOM 1515 C CA . LEU A 1 187 ? -7.490 -2.515 -25.926 1.00 94.69 187 LEU A CA 1
ATOM 1516 C C . LEU A 1 187 ? -8.923 -2.193 -25.497 1.00 94.69 187 LEU A C 1
ATOM 1518 O O . LEU A 1 187 ? -9.572 -1.268 -25.998 1.00 94.69 187 LEU A O 1
ATOM 1522 N N . HIS A 1 188 ? -9.433 -2.969 -24.542 1.00 94.25 188 HIS A N 1
ATOM 1523 C CA . HIS A 1 188 ? -10.751 -2.714 -23.977 1.00 94.25 188 HIS A CA 1
ATOM 1524 C C . HIS A 1 188 ? -10.775 -1.363 -23.248 1.00 94.25 188 HIS A C 1
ATOM 1526 O O . HIS A 1 188 ? -9.851 -1.022 -22.512 1.00 94.25 188 HIS A O 1
ATOM 1532 N N . ASN A 1 189 ? -11.888 -0.633 -23.338 1.00 92.44 189 ASN A N 1
ATOM 1533 C CA . ASN A 1 189 ? -12.051 0.687 -22.710 1.00 92.44 189 ASN A CA 1
ATOM 1534 C C . ASN A 1 189 ? -11.925 0.683 -21.170 1.00 92.44 189 ASN A C 1
ATOM 1536 O O . ASN A 1 189 ? -11.765 1.736 -20.555 1.00 92.44 189 ASN A O 1
ATOM 1540 N N . TYR A 1 190 ? -11.981 -0.497 -20.543 1.00 91.69 190 TYR A N 1
ATOM 1541 C CA . TYR A 1 190 ? -11.808 -0.660 -19.096 1.00 91.69 190 TYR A CA 1
ATOM 1542 C C . TYR A 1 190 ? -10.333 -0.710 -18.685 1.00 91.69 190 TYR A C 1
ATOM 1544 O O . TYR A 1 190 ? -10.024 -0.491 -17.515 1.00 91.69 190 TYR A O 1
ATOM 1552 N N . CYS A 1 191 ? -9.414 -0.955 -19.624 1.00 91.69 191 CYS A N 1
ATOM 1553 C CA . CYS A 1 191 ? -7.986 -0.974 -19.348 1.00 91.69 191 CYS A CA 1
ATOM 1554 C C . CYS A 1 191 ? -7.510 0.401 -18.855 1.00 91.69 191 CYS A C 1
ATOM 1556 O O . CYS A 1 191 ? -7.990 1.463 -19.269 1.00 91.69 191 CYS A O 1
ATOM 1558 N N . SER A 1 192 ? -6.572 0.394 -17.913 1.00 92.81 192 SER A N 1
ATOM 1559 C CA . SER A 1 192 ? -5.925 1.622 -17.453 1.00 92.81 192 SER A CA 1
ATOM 1560 C C . SER A 1 192 ? -4.822 2.045 -18.428 1.00 92.81 192 SER A C 1
ATOM 1562 O O . SER A 1 192 ? -4.379 1.241 -19.245 1.00 92.81 192 SER A O 1
ATOM 1564 N N . PHE A 1 193 ? -4.357 3.293 -18.322 1.00 92.06 193 PHE A N 1
ATOM 1565 C CA . PHE A 1 193 ? -3.161 3.743 -19.044 1.00 92.06 193 PHE A CA 1
ATOM 1566 C C . PHE A 1 193 ? -1.957 2.841 -18.721 1.00 92.06 193 PHE A C 1
ATOM 1568 O O . PHE A 1 193 ? -1.291 2.351 -19.621 1.00 92.06 193 PHE A O 1
ATOM 1575 N N . PHE A 1 194 ? -1.773 2.505 -17.440 1.00 93.69 194 PHE A N 1
ATOM 1576 C CA . PHE A 1 194 ? -0.731 1.579 -16.994 1.00 93.69 194 PHE A CA 1
ATOM 1577 C C . PHE A 1 194 ? -0.852 0.194 -17.645 1.00 93.69 194 PHE A C 1
ATOM 1579 O O . PHE A 1 194 ? 0.140 -0.390 -18.064 1.00 93.69 194 PHE A O 1
ATOM 1586 N N . THR A 1 195 ? -2.073 -0.330 -17.775 1.00 94.25 195 THR A N 1
ATOM 1587 C CA . THR A 1 195 ? -2.312 -1.612 -18.452 1.00 94.25 195 THR A CA 1
ATOM 1588 C C . THR A 1 195 ? -1.903 -1.551 -19.922 1.00 94.25 195 THR A C 1
ATOM 1590 O O . THR A 1 195 ? -1.360 -2.525 -20.427 1.00 94.25 195 THR A O 1
ATOM 1593 N N . ALA A 1 196 ? -2.145 -0.427 -20.600 1.00 95.88 196 ALA A N 1
ATOM 1594 C CA . ALA A 1 196 ? -1.771 -0.249 -22.000 1.00 95.88 196 ALA A CA 1
ATOM 1595 C C . ALA A 1 196 ? -0.250 -0.209 -22.205 1.00 95.88 196 ALA A C 1
ATOM 1597 O O . ALA A 1 196 ? 0.253 -0.866 -23.114 1.00 95.88 196 ALA A O 1
ATOM 1598 N N . GLU A 1 197 ? 0.467 0.494 -21.324 1.00 95.94 197 GLU A N 1
ATOM 1599 C CA . GLU A 1 197 ? 1.937 0.530 -21.293 1.00 95.94 197 GLU A CA 1
ATOM 1600 C C . GLU A 1 197 ? 2.529 -0.866 -21.060 1.00 95.94 197 GLU A C 1
ATOM 1602 O O . GLU A 1 197 ? 3.372 -1.340 -21.818 1.00 95.94 197 GLU A O 1
ATOM 1607 N N . MET A 1 198 ? 2.036 -1.582 -20.042 1.00 95.69 198 MET A N 1
ATOM 1608 C CA . MET A 1 198 ? 2.504 -2.941 -19.743 1.00 95.69 198 MET A CA 1
ATOM 1609 C C . MET A 1 198 ? 2.194 -3.920 -20.870 1.00 95.69 198 MET A C 1
ATOM 1611 O O . MET A 1 198 ? 3.006 -4.792 -21.172 1.00 95.69 198 MET A O 1
ATOM 1615 N N . TYR A 1 199 ? 1.040 -3.763 -21.516 1.00 96.19 199 TYR A N 1
ATOM 1616 C CA . TYR A 1 199 ? 0.689 -4.569 -22.674 1.00 96.19 199 TYR A CA 1
ATOM 1617 C C . TYR A 1 199 ? 1.606 -4.286 -23.871 1.00 96.19 199 TYR A C 1
ATOM 1619 O O . TYR A 1 199 ? 1.985 -5.229 -24.558 1.00 96.19 199 TYR A O 1
ATOM 1627 N N . ALA A 1 200 ? 2.029 -3.033 -24.081 1.00 96.81 200 ALA A N 1
ATOM 1628 C CA . ALA A 1 200 ? 2.972 -2.680 -25.144 1.00 96.81 200 ALA A CA 1
ATOM 1629 C C . ALA A 1 200 ? 4.314 -3.398 -24.944 1.00 96.81 200 ALA A C 1
ATOM 1631 O O . ALA A 1 200 ? 4.827 -4.035 -25.861 1.00 96.81 200 ALA A O 1
ATOM 1632 N N . ILE A 1 201 ? 4.844 -3.375 -23.716 1.00 95.25 201 ILE A N 1
ATOM 1633 C CA . ILE A 1 201 ? 6.084 -4.082 -23.363 1.00 95.25 201 ILE A CA 1
ATOM 1634 C C . ILE A 1 201 ? 5.923 -5.594 -23.541 1.00 95.25 201 ILE A C 1
ATOM 1636 O O . ILE A 1 201 ? 6.779 -6.240 -24.142 1.00 95.25 201 ILE A O 1
ATOM 1640 N N . LEU A 1 202 ? 4.814 -6.169 -23.066 1.00 95.19 202 LEU A N 1
ATOM 1641 C CA . LEU A 1 202 ? 4.535 -7.597 -23.232 1.00 95.19 202 LEU A CA 1
ATOM 1642 C C . LEU A 1 202 ? 4.485 -7.988 -24.715 1.00 95.19 202 LEU A C 1
ATOM 1644 O O . LEU A 1 202 ? 5.066 -8.996 -25.112 1.00 95.19 202 LEU A O 1
ATOM 1648 N N . LYS A 1 203 ? 3.814 -7.177 -25.538 1.00 95.12 203 LYS A N 1
ATOM 1649 C CA . LYS A 1 203 ? 3.695 -7.402 -26.978 1.00 95.12 203 LYS A CA 1
ATOM 1650 C C . LYS A 1 203 ? 5.046 -7.302 -27.678 1.00 95.12 203 LYS A C 1
ATOM 1652 O O . LYS A 1 203 ? 5.324 -8.118 -28.555 1.00 95.12 203 LYS A O 1
ATOM 1657 N N . ALA A 1 204 ? 5.885 -6.350 -27.274 1.00 94.81 204 ALA A N 1
ATOM 1658 C CA . ALA A 1 204 ? 7.248 -6.218 -27.772 1.00 94.81 204 ALA A CA 1
ATOM 1659 C C . ALA A 1 204 ? 8.058 -7.491 -27.502 1.00 94.81 204 ALA A C 1
ATOM 1661 O O . ALA A 1 204 ? 8.577 -8.089 -28.439 1.00 94.81 204 ALA A O 1
ATOM 1662 N N . LEU A 1 205 ? 8.081 -7.956 -26.250 1.00 92.50 205 LEU A N 1
ATOM 1663 C CA . LEU A 1 205 ? 8.813 -9.164 -25.855 1.00 92.50 205 LEU A CA 1
ATOM 1664 C C . LEU A 1 205 ? 8.315 -10.414 -26.587 1.00 92.50 205 LEU A C 1
ATOM 1666 O O . LEU A 1 205 ? 9.124 -11.200 -27.065 1.00 92.50 205 LEU A O 1
ATOM 1670 N N . HIS A 1 206 ? 6.998 -10.569 -26.730 1.00 93.62 206 HIS A N 1
ATOM 1671 C CA . HIS A 1 206 ? 6.429 -11.706 -27.450 1.00 93.62 206 HIS A CA 1
ATOM 1672 C C . HIS A 1 206 ? 6.761 -11.679 -28.948 1.00 93.62 206 HIS A C 1
ATOM 1674 O O . HIS A 1 206 ? 6.960 -12.719 -29.564 1.00 93.62 206 HIS A O 1
ATOM 1680 N N . THR A 1 207 ? 6.838 -10.487 -29.545 1.00 92.12 207 THR A N 1
ATOM 1681 C CA . THR A 1 207 ? 7.219 -10.344 -30.957 1.00 92.12 207 THR A CA 1
ATOM 1682 C C . THR A 1 207 ? 8.693 -10.691 -31.162 1.00 92.12 207 THR A C 1
ATOM 1684 O O . THR A 1 207 ? 9.006 -11.377 -32.127 1.00 92.12 207 THR A O 1
ATOM 1687 N N . ILE A 1 208 ? 9.569 -10.283 -30.236 1.00 90.69 208 ILE A N 1
ATOM 1688 C CA . ILE A 1 208 ? 10.996 -10.645 -30.247 1.00 90.69 208 ILE A CA 1
ATOM 1689 C C . ILE A 1 208 ? 11.157 -12.167 -30.134 1.00 90.69 208 ILE A C 1
ATOM 1691 O O . ILE A 1 208 ? 11.843 -12.770 -30.951 1.00 90.69 208 ILE A O 1
ATOM 1695 N N . GLU A 1 209 ? 10.459 -12.796 -29.184 1.00 88.88 209 GLU A N 1
ATOM 1696 C CA . GLU A 1 209 ? 10.491 -14.252 -28.981 1.00 88.88 209 GLU A CA 1
ATOM 1697 C C . GLU A 1 209 ? 10.040 -15.029 -30.229 1.00 88.88 209 GLU A C 1
ATOM 1699 O O . GLU A 1 209 ? 10.650 -16.027 -30.589 1.00 88.88 209 GLU A O 1
ATOM 1704 N N . LEU A 1 210 ? 8.996 -14.565 -30.923 1.00 85.75 210 LEU A N 1
ATOM 1705 C CA . LEU A 1 210 ? 8.496 -15.215 -32.141 1.00 85.75 210 LEU A CA 1
ATOM 1706 C C . LEU A 1 210 ? 9.400 -15.027 -33.366 1.00 85.75 210 LEU A C 1
ATOM 1708 O O . LEU A 1 210 ? 9.248 -15.760 -34.344 1.00 85.75 210 LEU A O 1
ATOM 1712 N N . GLN A 1 211 ? 10.277 -14.025 -33.354 1.00 74.06 211 GLN A N 1
ATOM 1713 C CA . GLN A 1 211 ? 11.169 -13.709 -34.469 1.00 74.06 211 GLN A CA 1
ATOM 1714 C C . GLN A 1 211 ? 12.546 -14.391 -34.357 1.00 74.06 211 GLN A C 1
ATOM 1716 O O . GLN A 1 211 ? 13.334 -14.239 -35.288 1.00 74.06 211 GLN A O 1
ATOM 1721 N N . ASP A 1 212 ? 12.816 -15.161 -33.290 1.00 55.31 212 ASP A N 1
ATOM 1722 C CA . ASP A 1 212 ? 14.121 -15.791 -33.002 1.00 55.31 212 ASP A CA 1
ATOM 1723 C C . ASP A 1 212 ? 15.304 -14.801 -33.163 1.00 55.31 212 ASP A C 1
ATOM 1725 O O . ASP A 1 212 ? 16.313 -15.102 -33.808 1.00 55.31 212 ASP A O 1
ATOM 1729 N N . ILE A 1 213 ? 15.169 -13.595 -32.590 1.00 49.09 213 ILE A N 1
ATOM 1730 C CA . ILE A 1 213 ? 16.256 -12.603 -32.449 1.00 49.09 213 ILE A CA 1
ATOM 1731 C C . ILE A 1 213 ? 16.780 -12.614 -31.013 1.00 49.09 213 ILE A C 1
ATOM 1733 O O . ILE A 1 213 ? 15.947 -12.539 -30.080 1.00 49.09 213 ILE A O 1
#

Secondary structure (DSSP, 8-state):
--TT-S-HHHHHTTHHHHHHHHHHHHT--TTS-HHHHHHHHT---HHHHHHHHHHHHHHHHHT-TT-TTHHHHHS-S-HHHHHH-TTSPPPHHHHHHHHHHHTT-TTPPPPP------GGGGS------TTTTS-TTTS-HHHHHHHHHHHHHHTTTSPP-EEEEEE-SS-EEEEEE-SS-EEEEEEPTT--HHHHHHHHHHHHHHHHHHTT-

Radius of gyration: 28.52 Å; chains: 1; bounding box: 61×43×79 Å

pLDDT: mean 88.91, std 8.93, range [49.09, 97.31]

InterPro domains:
  IPR012337 Ribonuclease H-like superfamily [SSF53098] (152-207)
  IPR036397 Ribonuclease H superfamily [G3DSA:3.30.420.10] (144-213)

Organism: Araneus ventricosus (NCBI:txid182803)

Sequence (213 aa):
MVYGSASKSVLQILDPVHDLGLRLASGAFRTSPVHSLYVICGVPCLQFRRQTLSLKYYFRIKSDCEHPMYDRVLHPLFGTFYSNKKSYIPPFGHRIRLLIQDLNMANVDILAKEEETPLWTERNIAVIDDFRKHIKLLTPNSVYLQLFYSHRQQFSTYEAVFTDGSKTVNHVGSAVVFNHLTIAEKLHNYCSFFTAEMYAILKALHTIELQDI

Foldseek 3Di:
DQFPQDDPVVVCVCQVVVQVVLCVVVVNDPPDDSVVSCVVVVHDGPVVVSLVVLVVVLLVLCLDVPPPCNCCQCPPPPLVVCVVCVVDRDDSSNVNVVVCVVVVNPPDDRDRPPPPPDPCNPPPDDDDDLCVVPDPVPDDPVVVVVSVVVVCVVVVVDWDKDKAWDADQQWTKIWIDTPVDIDIDTDHNPDDSVNRRVVNVVVVVVVCVVVVD